Protein AF-0000000083252511 (afdb_homodimer)

Radius of gyration: 18.97 Å; Cα contacts (8 Å, |Δi|>4): 417; chains: 2; bounding box: 49×46×48 Å

InterPro domains:
  IPR007837 DNA damage-inducible protein DinB [PF05163] (7-151)
  IPR007837 DNA damage-inducible protein DinB [PTHR37302] (2-150)
  IPR034660 DinB/YfiT-like putative metalloenzymes [G3DSA:1.20.120.450] (1-149)
  IPR034660 DinB/YfiT-like putative metalloenzymes [SSF109854] (7-149)

Sequence (312 aa):
MHTIRTMFAHLDWANRQLLESLRSARLDEAGKAAPLFLHVLQAERIWLTRLNGEDSRHLPLWGDDVDLDACASLIDANGDGFRALLDSLPEEALDEQVSYRSQAGDPFETTARDILTHVALHGQYHRGQINAALRAGGFRPAAVDYILFARLGDKAMHTIRTMFAHLDWANRQLLESLRSARLDEAGKAAPLFLHVLQAERIWLTRLNGEDSRHLPLWGDDVDLDACASLIDANGDGFRALLDSLPEEALDEQVSYRSQAGDPFETTARDILTHVALHGQYHRGQINAALRAGGFRPAAVDYILFARLGDKA

Solvent-accessible surface area (backbone atoms only — not comparable to full-atom values): 16823 Å² total; per-residue (Å²): 101,66,70,60,52,51,45,50,54,47,48,49,53,35,50,54,43,41,51,52,35,45,60,73,50,30,70,94,56,27,59,72,19,50,34,50,50,50,25,46,54,31,46,49,45,39,53,52,33,31,75,71,70,42,89,37,52,85,58,64,57,72,56,81,84,76,47,70,67,59,48,53,51,47,49,52,51,44,46,53,49,52,50,54,49,59,74,66,50,56,70,77,53,31,74,36,76,39,68,43,52,43,77,88,61,52,78,48,74,44,28,44,47,57,51,55,52,25,51,50,42,50,41,32,17,49,48,25,36,28,33,49,40,25,43,75,64,73,34,70,52,52,89,57,54,52,61,61,56,62,56,66,58,72,68,111,102,65,68,60,53,51,46,51,53,46,48,50,53,35,50,53,42,42,50,52,34,44,60,72,50,30,70,92,54,27,60,71,20,49,33,51,50,51,25,46,55,32,45,48,43,36,54,52,34,32,74,72,70,42,89,37,53,86,57,66,58,73,55,81,85,76,49,71,67,59,49,51,52,47,50,51,50,44,46,53,48,51,51,54,49,57,74,69,50,55,68,76,53,32,74,37,75,39,68,42,53,43,76,88,61,51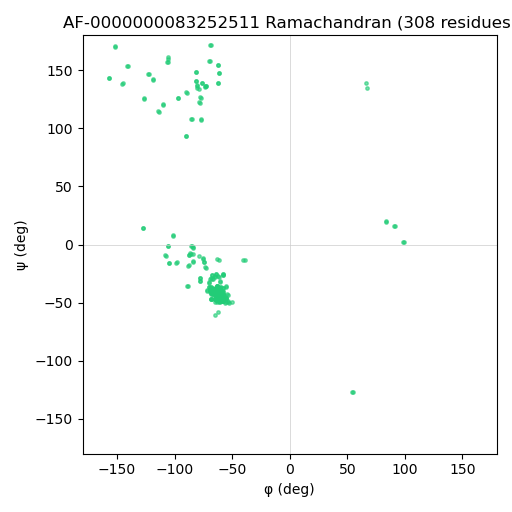,79,48,74,44,29,45,46,58,50,54,51,23,52,51,43,52,41,32,16,48,49,25,35,29,34,49,40,27,43,73,63,74,35,70,53,55,88,58,56,52,61,62,54,61,57,62,58,73,68,112

Nearest PDB structures (foldseek):
  2qe9-assembly1_B  TM=8.226E-01  e=6.683E-05  Bacillus subtilis
  2qe9-assembly1_A  TM=6.414E-01  e=4.921E-04  Bacillus subtilis
  3gor-assembly2_D  TM=6.690E-01  e=1.043E-02  Geobacillus stearothermophilus
  8jd3-assembly1_2  TM=2.123E-01  e=1.213E+00  Homo sapiens
  2qe9-assembly1_B  TM=8.280E-01  e=6.647E-05  Bacillus subtilis

Structure (mmCIF, N/CA/C/O backbone):
data_AF-0000000083252511-model_v1
#
loop_
_entity.id
_entity.type
_entity.pdbx_description
1 polymer 'Putative damage-inducible protein DinB'
#
loop_
_atom_site.group_PDB
_atom_site.id
_atom_site.type_symbol
_atom_site.label_atom_id
_atom_site.label_alt_id
_atom_site.label_comp_id
_atom_site.label_asym_id
_atom_site.label_entity_id
_atom_site.label_seq_id
_atom_site.pdbx_PDB_ins_code
_atom_site.Cartn_x
_atom_site.Cartn_y
_atom_site.Cartn_z
_atom_site.occupancy
_atom_site.B_iso_or_equiv
_atom_site.auth_seq_id
_atom_site.auth_comp_id
_atom_site.auth_asym_id
_atom_site.auth_atom_id
_atom_site.pdbx_PDB_model_num
ATOM 1 N N . MET A 1 1 ? 0.728 15.695 9.203 1 92.12 1 MET A N 1
ATOM 2 C CA . MET A 1 1 ? 1.898 14.883 9.516 1 92.12 1 MET A CA 1
ATOM 3 C C . MET A 1 1 ? 1.49 13.586 10.203 1 92.12 1 MET A C 1
ATOM 5 O O . MET A 1 1 ? 2.182 12.57 10.094 1 92.12 1 MET A O 1
ATOM 9 N N . HIS A 1 2 ? 0.327 13.539 10.75 1 94.12 2 HIS A N 1
ATOM 10 C CA . HIS A 1 2 ? -0.062 12.391 11.555 1 94.12 2 HIS A CA 1
ATOM 11 C C . HIS A 1 2 ? -0.217 11.141 10.695 1 94.12 2 HIS A C 1
ATOM 13 O O . HIS A 1 2 ? 0.335 10.086 11.023 1 94.12 2 HIS A O 1
ATOM 19 N N . THR A 1 3 ? -0.89 11.219 9.586 1 97.19 3 THR A N 1
ATOM 20 C CA . THR A 1 3 ? -1.097 10.086 8.688 1 97.19 3 THR A CA 1
ATOM 21 C C . THR A 1 3 ? 0.238 9.539 8.188 1 97.19 3 THR A C 1
ATOM 23 O O . THR A 1 3 ? 0.479 8.336 8.234 1 97.19 3 THR A O 1
ATOM 26 N N . ILE A 1 4 ? 1.123 10.406 7.773 1 98.19 4 ILE A N 1
ATOM 27 C CA . ILE A 1 4 ? 2.416 10.016 7.227 1 98.19 4 ILE A CA 1
ATOM 28 C C . ILE A 1 4 ? 3.258 9.352 8.32 1 98.19 4 ILE A C 1
ATOM 30 O O . ILE A 1 4 ? 3.861 8.305 8.094 1 98.19 4 ILE A O 1
ATOM 34 N N . ARG A 1 5 ? 3.254 9.922 9.516 1 97.62 5 ARG A N 1
ATOM 35 C CA . ARG A 1 5 ? 4.027 9.359 10.617 1 97.62 5 ARG A CA 1
ATOM 36 C C . ARG A 1 5 ? 3.559 7.945 10.953 1 97.62 5 ARG A C 1
ATOM 38 O O . ARG A 1 5 ? 4.375 7.051 11.172 1 97.62 5 ARG A O 1
ATOM 45 N N . THR A 1 6 ? 2.27 7.766 10.977 1 97 6 THR A N 1
ATOM 46 C CA . THR A 1 6 ? 1.745 6.449 11.312 1 97 6 THR A CA 1
ATOM 47 C C . THR A 1 6 ? 2.025 5.453 10.188 1 97 6 THR A C 1
ATOM 49 O O . THR A 1 6 ? 2.275 4.273 10.453 1 97 6 THR A O 1
ATOM 52 N N . MET A 1 7 ? 1.968 5.875 8.945 1 98.62 7 MET A N 1
ATOM 53 C CA . MET A 1 7 ? 2.314 5 7.828 1 98.62 7 MET A CA 1
ATOM 54 C C . MET A 1 7 ? 3.758 4.52 7.941 1 98.62 7 MET A C 1
ATOM 56 O O . MET A 1 7 ? 4.055 3.357 7.656 1 98.62 7 MET A O 1
ATOM 60 N N . PHE A 1 8 ? 4.648 5.379 8.352 1 98.75 8 PHE A N 1
ATOM 61 C CA . PHE A 1 8 ? 6.055 5 8.414 1 98.75 8 PHE A CA 1
ATOM 62 C C . PHE A 1 8 ? 6.328 4.141 9.641 1 98.75 8 PHE A C 1
ATOM 64 O O . PHE A 1 8 ? 7.195 3.268 9.617 1 98.75 8 PHE A O 1
ATOM 71 N N . ALA A 1 9 ? 5.559 4.406 10.727 1 98.19 9 ALA A N 1
ATOM 72 C CA . ALA A 1 9 ? 5.629 3.469 11.844 1 98.19 9 ALA A CA 1
ATOM 73 C C . ALA A 1 9 ? 5.168 2.078 11.422 1 98.19 9 ALA A C 1
ATOM 75 O O . ALA A 1 9 ? 5.793 1.075 11.773 1 98.19 9 ALA A O 1
ATOM 76 N N . HIS A 1 10 ? 4.113 2.004 10.695 1 98.62 10 HIS A N 1
ATOM 77 C CA . HIS A 1 10 ? 3.623 0.737 10.164 1 98.62 10 HIS A CA 1
ATOM 78 C C . HIS A 1 10 ? 4.652 0.095 9.234 1 98.62 10 HIS A C 1
ATOM 80 O O 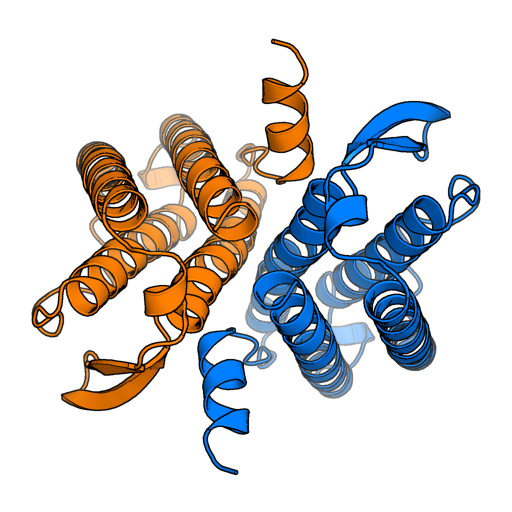. HIS A 1 10 ? 4.871 -1.116 9.297 1 98.62 10 HIS A O 1
ATOM 86 N N . LEU A 1 11 ? 5.191 0.913 8.336 1 98.56 11 LEU A N 1
ATOM 87 C CA . LEU A 1 11 ? 6.18 0.423 7.379 1 98.56 11 LEU A CA 1
ATOM 88 C C . LEU A 1 11 ? 7.355 -0.23 8.102 1 98.56 11 LEU A C 1
ATOM 90 O O . LEU A 1 11 ? 7.816 -1.301 7.699 1 98.56 11 LEU A O 1
ATOM 94 N N . ASP A 1 12 ? 7.844 0.398 9.102 1 98.62 12 ASP A N 1
ATOM 95 C CA . ASP A 1 12 ? 8.945 -0.157 9.875 1 98.62 12 ASP A CA 1
ATOM 96 C C . ASP A 1 12 ? 8.547 -1.475 10.539 1 98.62 12 ASP A C 1
ATOM 98 O O . ASP A 1 12 ? 9.281 -2.463 10.461 1 98.62 12 ASP A O 1
ATOM 102 N N . TRP A 1 13 ? 7.383 -1.501 11.148 1 98.56 13 TRP A N 1
ATOM 103 C CA . TRP A 1 13 ? 6.828 -2.695 11.773 1 98.56 13 TRP A CA 1
ATOM 104 C C . TRP A 1 13 ? 6.68 -3.824 10.758 1 98.56 13 TRP A C 1
ATOM 106 O O . TRP A 1 13 ? 7.094 -4.957 11.016 1 98.56 13 TRP A O 1
ATOM 116 N N . ALA A 1 14 ? 6.141 -3.551 9.625 1 98.81 14 ALA A N 1
ATOM 117 C CA . ALA A 1 14 ? 5.895 -4.539 8.578 1 98.81 14 ALA A CA 1
ATOM 118 C C . ALA A 1 14 ? 7.207 -5.117 8.047 1 98.81 14 ALA A C 1
ATOM 120 O O . ALA A 1 14 ? 7.297 -6.316 7.77 1 98.81 14 ALA A O 1
ATOM 121 N N . ASN A 1 15 ? 8.219 -4.242 7.883 1 98.81 15 ASN A N 1
ATOM 122 C CA . ASN A 1 15 ? 9.531 -4.723 7.465 1 98.81 15 ASN A CA 1
ATOM 123 C C . ASN A 1 15 ? 10.078 -5.758 8.438 1 98.81 15 ASN A C 1
ATOM 125 O O . ASN A 1 15 ? 10.633 -6.777 8.016 1 98.81 15 ASN A O 1
ATOM 129 N N . ARG A 1 16 ? 9.938 -5.516 9.656 1 98.62 16 ARG A N 1
ATOM 130 C CA . ARG A 1 16 ? 10.469 -6.418 10.672 1 98.62 16 ARG A CA 1
ATOM 131 C C . ARG A 1 16 ? 9.695 -7.73 10.695 1 98.62 16 ARG A C 1
ATOM 133 O O . ARG A 1 16 ? 10.281 -8.797 10.891 1 98.62 16 ARG A O 1
ATOM 140 N N . GLN A 1 17 ? 8.352 -7.652 10.516 1 98.44 17 GLN A N 1
ATOM 141 C CA . GLN A 1 17 ? 7.562 -8.875 10.398 1 98.44 17 GLN A CA 1
ATOM 142 C C . GLN A 1 17 ? 8.031 -9.719 9.211 1 98.44 17 GLN A C 1
ATOM 144 O O . GLN A 1 17 ? 8.148 -10.945 9.328 1 98.44 17 GLN A O 1
ATOM 149 N N . LEU A 1 18 ? 8.281 -9.086 8.109 1 98.06 18 LEU A N 1
ATOM 150 C CA . LEU A 1 18 ? 8.695 -9.797 6.91 1 98.06 18 LEU A CA 1
ATOM 151 C C . LEU A 1 18 ? 10.078 -10.406 7.094 1 98.06 18 LEU A C 1
ATOM 153 O O . LEU A 1 18 ? 10.336 -11.523 6.629 1 98.06 18 LEU A O 1
ATOM 157 N N . LEU A 1 19 ? 10.977 -9.648 7.699 1 97.94 19 LEU A N 1
ATOM 158 C CA . LEU A 1 19 ? 12.312 -10.164 7.98 1 97.94 19 LEU A CA 1
ATOM 159 C C . LEU A 1 19 ? 12.234 -11.477 8.758 1 97.94 19 LEU A C 1
ATOM 161 O O . LEU A 1 19 ? 12.938 -12.438 8.438 1 97.94 19 LEU A O 1
ATOM 165 N N . GLU A 1 20 ? 11.367 -11.531 9.742 1 97.44 20 GLU A N 1
ATOM 166 C CA . GLU A 1 20 ? 11.211 -12.742 10.547 1 97.44 20 GLU A CA 1
ATOM 167 C C . GLU A 1 20 ? 10.695 -13.898 9.695 1 97.44 20 GLU A C 1
ATOM 169 O O . GLU A 1 20 ? 11.156 -15.031 9.844 1 97.44 20 GLU A O 1
ATOM 174 N N . SER A 1 21 ? 9.734 -13.633 8.867 1 96.81 21 SER A N 1
ATOM 175 C CA . SER A 1 21 ? 9.211 -14.672 7.984 1 96.81 21 SER A CA 1
ATOM 176 C C . SER A 1 21 ? 10.281 -15.195 7.043 1 96.81 21 SER A C 1
ATOM 178 O O . SER A 1 21 ? 10.367 -16.406 6.805 1 96.81 21 SER A O 1
ATOM 180 N N . LEU A 1 22 ? 11.109 -14.344 6.535 1 96.75 22 LEU A N 1
ATOM 181 C CA . LEU A 1 22 ? 12.172 -14.734 5.613 1 96.75 22 LEU A CA 1
ATOM 182 C C . LEU A 1 22 ? 13.242 -15.547 6.332 1 96.75 22 LEU A C 1
ATOM 184 O O . LEU A 1 22 ? 13.781 -16.5 5.77 1 96.75 22 LEU A O 1
ATOM 188 N N . ARG A 1 23 ? 13.531 -15.156 7.547 1 96.44 23 ARG A N 1
ATOM 189 C CA . ARG A 1 23 ? 14.469 -15.93 8.352 1 96.44 23 ARG A CA 1
ATOM 190 C C . ARG A 1 23 ? 13.953 -17.344 8.594 1 96.44 23 ARG A C 1
ATOM 192 O O . ARG A 1 23 ? 14.711 -18.312 8.5 1 96.44 23 ARG A O 1
ATOM 199 N N . SER A 1 24 ? 12.703 -17.406 8.859 1 95.38 24 SER A N 1
ATOM 200 C CA . SER A 1 24 ? 12.086 -18.703 9.125 1 95.38 24 SER A CA 1
ATOM 201 C C . SER A 1 24 ? 12.086 -19.578 7.883 1 95.38 24 SER A C 1
ATOM 203 O O . SER A 1 24 ? 12.234 -20.812 7.98 1 95.38 24 SER A O 1
ATOM 205 N N . ALA A 1 25 ? 11.875 -19.141 6.684 1 93.19 25 ALA A N 1
ATOM 206 C CA . ALA A 1 25 ? 11.891 -19.859 5.414 1 93.19 25 ALA A CA 1
ATOM 207 C C . ALA A 1 25 ? 13.32 -20.219 5.008 1 93.19 25 ALA A C 1
ATOM 209 O O . ALA A 1 25 ? 13.531 -21.141 4.207 1 93.19 25 ALA A O 1
ATOM 210 N N . ARG A 1 26 ? 14.188 -19.578 5.52 1 84.62 26 ARG A N 1
ATOM 211 C CA . ARG A 1 26 ? 15.586 -19.656 5.098 1 84.62 26 ARG A CA 1
ATOM 212 C C . ARG A 1 26 ? 15.758 -19.094 3.688 1 84.62 26 ARG A C 1
ATOM 214 O O . ARG A 1 26 ? 14.938 -19.359 2.805 1 84.62 26 ARG A O 1
ATOM 221 N N . LEU A 1 27 ? 16.797 -18.281 3.561 1 70.25 27 LEU A N 1
ATOM 222 C CA . LEU A 1 27 ? 17.078 -17.5 2.365 1 70.25 27 LEU A CA 1
ATOM 223 C C . LEU A 1 27 ? 17.047 -18.375 1.116 1 70.25 27 LEU A C 1
ATOM 225 O O . LEU A 1 27 ? 16.406 -18.016 0.118 1 70.25 27 LEU A O 1
ATOM 229 N N . ASP A 1 28 ? 17.719 -19.484 1.13 1 80.5 28 ASP A N 1
ATOM 230 C CA . ASP A 1 28 ? 17.828 -20.359 -0.036 1 80.5 28 ASP A CA 1
ATOM 231 C C . ASP A 1 28 ? 16.453 -20.906 -0.433 1 80.5 28 ASP A C 1
ATOM 233 O O . ASP A 1 28 ? 16.234 -21.266 -1.591 1 80.5 28 ASP A O 1
ATOM 237 N N . GLU A 1 29 ? 15.539 -20.703 0.465 1 83.81 29 GLU A N 1
ATOM 238 C CA . GLU A 1 29 ? 14.211 -21.266 0.242 1 83.81 29 GLU A CA 1
ATOM 239 C C . GLU A 1 29 ? 13.195 -20.172 -0.085 1 83.81 29 GLU A C 1
ATOM 241 O O . GLU A 1 29 ? 12.102 -20.453 -0.572 1 83.81 29 GLU A O 1
ATOM 246 N N . ALA A 1 30 ? 13.656 -18.969 0.073 1 81.81 30 ALA A N 1
ATOM 247 C CA . ALA A 1 30 ? 12.703 -17.875 -0.031 1 81.81 30 ALA A CA 1
ATOM 248 C C . ALA A 1 30 ? 12.547 -17.422 -1.478 1 81.81 30 ALA A C 1
ATOM 250 O O . ALA A 1 30 ? 11.695 -16.578 -1.783 1 81.81 30 ALA A O 1
ATOM 251 N N . GLY A 1 31 ? 13.414 -17.953 -2.33 1 87.06 31 GLY A N 1
ATOM 252 C CA . GLY A 1 31 ? 13.273 -17.672 -3.752 1 87.06 31 GLY A CA 1
ATOM 253 C C . GLY A 1 31 ? 13.234 -16.203 -4.078 1 87.06 31 GLY A C 1
ATOM 254 O O . GLY A 1 31 ? 14.102 -15.438 -3.646 1 87.06 31 GLY A O 1
ATOM 255 N N . LYS A 1 32 ? 12.195 -15.805 -4.801 1 92.06 32 LYS A N 1
ATOM 256 C CA . LYS A 1 32 ? 12.062 -14.43 -5.281 1 92.06 32 LYS A CA 1
ATOM 257 C C . LYS A 1 32 ? 11.672 -13.484 -4.148 1 92.06 32 LYS A C 1
ATOM 259 O O . LYS A 1 32 ? 11.781 -12.266 -4.285 1 92.06 32 LYS A O 1
ATOM 264 N N . ALA A 1 33 ? 11.25 -14.031 -3.086 1 96.06 33 ALA A N 1
ATOM 265 C CA . ALA A 1 33 ? 10.812 -13.211 -1.964 1 96.06 33 ALA A CA 1
ATOM 266 C C . ALA A 1 33 ? 11.969 -12.383 -1.401 1 96.06 33 ALA A C 1
ATOM 268 O O . ALA A 1 33 ? 11.805 -11.195 -1.116 1 96.06 33 ALA A O 1
ATOM 269 N N . ALA A 1 34 ? 13.109 -13.008 -1.277 1 95.69 34 ALA A N 1
ATOM 270 C CA . ALA A 1 34 ? 14.242 -12.367 -0.613 1 95.69 34 ALA A CA 1
ATOM 271 C C . ALA A 1 34 ? 14.766 -11.195 -1.437 1 95.69 34 ALA A C 1
ATOM 273 O O . ALA A 1 34 ? 14.93 -10.086 -0.919 1 95.69 34 ALA A O 1
ATOM 274 N N . PRO A 1 35 ? 14.969 -11.344 -2.748 1 96.12 35 PRO A N 1
ATOM 275 C CA . PRO A 1 35 ? 15.406 -10.188 -3.537 1 96.12 35 PRO A CA 1
ATOM 276 C C . PRO A 1 35 ? 14.375 -9.062 -3.559 1 96.12 35 PRO A C 1
ATOM 278 O O . PRO A 1 35 ? 14.742 -7.887 -3.596 1 96.12 35 PRO A O 1
ATOM 281 N N . LEU A 1 36 ? 13.141 -9.359 -3.578 1 97.38 36 LEU A N 1
ATOM 282 C CA . LEU A 1 36 ? 12.102 -8.336 -3.539 1 97.38 36 LEU A CA 1
ATOM 283 C C . LEU A 1 36 ? 12.141 -7.57 -2.223 1 97.38 36 LEU A C 1
ATOM 285 O O . LEU A 1 36 ? 11.914 -6.359 -2.197 1 97.38 36 LEU A O 1
ATOM 289 N N . PHE A 1 37 ? 12.375 -8.32 -1.174 1 97.75 37 PHE A N 1
ATOM 290 C CA . PHE A 1 37 ? 12.5 -7.684 0.131 1 97.75 37 PHE A CA 1
ATOM 291 C C . PHE A 1 37 ? 13.656 -6.695 0.145 1 97.75 37 PHE A C 1
ATOM 293 O O . PHE A 1 37 ? 13.508 -5.559 0.597 1 97.75 37 PHE A O 1
ATOM 300 N N . LEU A 1 38 ? 14.766 -7.125 -0.336 1 97.75 38 LEU A N 1
ATOM 301 C CA . LEU A 1 38 ? 15.914 -6.23 -0.429 1 97.75 38 LEU A CA 1
ATOM 302 C C . LEU A 1 38 ? 15.578 -5.008 -1.279 1 97.75 38 LEU A C 1
ATOM 304 O O . LEU A 1 38 ? 15.969 -3.885 -0.937 1 97.75 38 LEU A O 1
ATOM 308 N N . HIS A 1 39 ? 14.867 -5.207 -2.348 1 98.38 39 HIS A N 1
ATOM 309 C CA . HIS A 1 39 ? 14.438 -4.098 -3.195 1 98.38 39 HIS A CA 1
ATOM 310 C C . HIS A 1 39 ? 13.625 -3.078 -2.404 1 98.38 39 HIS A C 1
ATOM 312 O O . HIS A 1 39 ? 13.82 -1.871 -2.562 1 98.38 39 HIS A O 1
ATOM 318 N N . VAL A 1 40 ? 12.727 -3.531 -1.58 1 98.69 40 VAL A N 1
ATOM 319 C CA . VAL A 1 40 ? 11.891 -2.637 -0.783 1 98.69 40 VAL A CA 1
ATOM 320 C C . VAL A 1 40 ? 12.773 -1.759 0.101 1 98.69 40 VAL A C 1
ATOM 322 O O . VAL A 1 40 ? 12.609 -0.537 0.135 1 98.69 40 VAL A O 1
ATOM 325 N N . LEU A 1 41 ? 13.703 -2.357 0.753 1 98.69 41 LEU A N 1
ATOM 326 C CA . LEU A 1 41 ? 14.555 -1.642 1.69 1 98.69 41 LEU A CA 1
ATOM 327 C C . LEU A 1 41 ? 15.484 -0.683 0.954 1 98.69 41 LEU A C 1
ATOM 329 O O . LEU A 1 41 ? 15.719 0.438 1.413 1 98.69 41 LEU A O 1
ATOM 333 N N . GLN A 1 42 ? 16.016 -1.123 -0.163 1 98.5 42 GLN A N 1
ATOM 334 C CA . GLN A 1 42 ? 16.875 -0.258 -0.959 1 98.5 42 GLN A CA 1
ATOM 335 C C . GLN A 1 42 ? 16.109 0.941 -1.501 1 98.5 42 GLN A C 1
ATOM 337 O O . GLN A 1 42 ? 16.625 2.061 -1.527 1 98.5 42 GLN A O 1
ATOM 342 N N . ALA A 1 43 ? 14.93 0.693 -1.945 1 98.75 43 ALA A N 1
ATOM 343 C CA . ALA A 1 43 ? 14.094 1.792 -2.416 1 98.75 43 ALA A CA 1
ATOM 344 C C . ALA A 1 43 ? 13.844 2.805 -1.303 1 98.75 43 ALA A C 1
ATOM 346 O O . ALA A 1 43 ? 13.883 4.016 -1.535 1 98.75 43 ALA A O 1
ATOM 347 N N . GLU A 1 44 ? 13.539 2.328 -0.094 1 98.88 44 GLU A N 1
ATOM 348 C CA . GLU A 1 44 ? 13.383 3.213 1.056 1 98.88 44 GLU A CA 1
ATOM 349 C C . GLU A 1 44 ? 14.625 4.066 1.274 1 98.88 44 GLU A C 1
ATOM 351 O O . GLU A 1 44 ? 14.523 5.281 1.473 1 98.88 44 GLU A O 1
ATOM 356 N N . ARG A 1 45 ? 15.758 3.463 1.221 1 98.81 45 ARG A N 1
ATOM 357 C CA . ARG A 1 45 ? 17.016 4.172 1.391 1 98.81 45 ARG A CA 1
ATOM 358 C C . ARG A 1 45 ? 17.203 5.242 0.316 1 98.81 45 ARG A C 1
ATOM 360 O O . ARG A 1 45 ? 17.609 6.367 0.613 1 98.81 45 ARG A O 1
ATOM 367 N N . ILE A 1 46 ? 16.922 4.898 -0.846 1 98.81 46 ILE A N 1
ATOM 368 C CA . ILE A 1 46 ? 17.078 5.801 -1.982 1 98.81 46 ILE A CA 1
ATOM 369 C C . ILE A 1 46 ? 16.188 7.023 -1.802 1 98.81 46 ILE A C 1
ATOM 371 O O . ILE A 1 46 ? 16.656 8.164 -1.919 1 98.81 46 ILE A O 1
ATOM 375 N N . TRP A 1 47 ? 14.953 6.836 -1.494 1 98.88 47 TRP A N 1
ATOM 376 C CA . TRP A 1 47 ? 14.023 7.957 -1.356 1 98.88 47 TRP A CA 1
ATOM 377 C C . TRP A 1 47 ? 14.367 8.797 -0.133 1 98.88 47 TRP A C 1
ATOM 379 O O . TRP A 1 47 ? 14.211 10.023 -0.147 1 98.88 47 TRP A O 1
ATOM 389 N N . LEU A 1 48 ? 14.812 8.133 0.971 1 98.81 48 LEU A N 1
ATOM 390 C CA . LEU A 1 48 ? 15.289 8.875 2.131 1 98.81 48 LEU A CA 1
ATOM 391 C C . LEU A 1 48 ? 16.469 9.781 1.753 1 98.81 48 LEU A C 1
ATOM 393 O O . LEU A 1 48 ? 16.5 10.945 2.148 1 98.81 48 LEU A O 1
ATOM 397 N N . THR A 1 49 ? 17.375 9.227 0.979 1 98.69 49 THR A N 1
ATOM 398 C CA . THR A 1 49 ? 18.531 9.969 0.488 1 98.69 49 THR A CA 1
ATOM 399 C C . THR A 1 49 ? 18.094 11.18 -0.322 1 98.69 49 THR A C 1
ATOM 401 O O . THR A 1 49 ? 18.594 12.289 -0.116 1 98.69 49 THR A O 1
ATOM 404 N N . ARG A 1 50 ? 17.141 11.055 -1.172 1 98.62 50 ARG A N 1
ATOM 405 C CA . ARG A 1 50 ? 16.609 12.125 -2.004 1 98.62 50 ARG A CA 1
ATOM 406 C C . ARG A 1 50 ? 15.922 13.195 -1.153 1 98.62 50 ARG A C 1
ATOM 408 O O . ARG A 1 50 ? 16.094 14.391 -1.394 1 98.62 50 ARG A O 1
ATOM 415 N N . LEU A 1 51 ? 15.172 12.766 -0.161 1 98.5 51 LEU A N 1
ATOM 416 C CA . LEU A 1 51 ? 14.469 13.695 0.718 1 98.5 51 LEU A CA 1
ATOM 417 C C . LEU A 1 51 ? 15.461 14.531 1.521 1 98.5 51 LEU A C 1
ATOM 419 O O . LEU A 1 51 ? 15.156 15.664 1.897 1 98.5 51 LEU A O 1
ATOM 423 N N . ASN A 1 52 ? 16.625 13.977 1.749 1 97.81 52 ASN A N 1
ATOM 424 C CA . ASN A 1 52 ? 17.672 14.688 2.473 1 97.81 52 ASN A CA 1
ATOM 425 C C . ASN A 1 52 ? 18.5 15.578 1.542 1 97.81 52 ASN A C 1
ATOM 427 O O . ASN A 1 52 ? 19.469 16.188 1.966 1 97.81 52 ASN A O 1
ATOM 431 N N . GLY A 1 53 ? 18.172 15.562 0.245 1 96.62 53 GLY A N 1
ATOM 432 C CA . GLY A 1 53 ? 18.859 16.422 -0.713 1 96.62 53 GLY A CA 1
ATOM 433 C C . GLY A 1 53 ? 20.156 15.844 -1.218 1 96.62 53 GLY A C 1
ATOM 434 O O . GLY A 1 53 ? 21.016 16.578 -1.714 1 96.62 53 GLY A O 1
ATOM 435 N N . GLU A 1 54 ? 20.297 14.531 -1.07 1 97.31 54 GLU A N 1
ATOM 436 C CA . GLU A 1 54 ? 21.547 13.883 -1.463 1 97.31 54 GLU A CA 1
ATOM 437 C C . GLU A 1 54 ? 21.375 13.109 -2.768 1 97.31 54 GLU A C 1
ATOM 439 O O . GLU A 1 54 ? 20.25 12.766 -3.15 1 97.31 54 GLU A O 1
ATOM 444 N N . ASP A 1 55 ? 22.453 12.82 -3.4 1 97.06 55 ASP A N 1
ATOM 445 C CA . ASP A 1 55 ? 22.453 12.039 -4.637 1 97.06 55 ASP A CA 1
ATOM 446 C C . ASP A 1 55 ? 22.281 10.555 -4.352 1 97.06 55 ASP A C 1
ATOM 448 O O . ASP A 1 55 ? 23.016 9.977 -3.549 1 97.06 55 ASP A O 1
ATOM 452 N N . SER A 1 56 ? 21.297 9.977 -5.008 1 96.69 56 SER A N 1
ATOM 453 C CA . SER A 1 56 ? 21 8.57 -4.754 1 96.69 56 SER A CA 1
ATOM 454 C C . SER A 1 56 ? 21.469 7.691 -5.914 1 96.69 56 SER A C 1
ATOM 456 O O . SER A 1 56 ? 21.344 6.465 -5.859 1 96.69 56 SER A O 1
ATOM 458 N N . ARG A 1 57 ? 22.031 8.141 -6.988 1 96.12 57 ARG A N 1
ATOM 459 C CA . ARG A 1 57 ? 22.297 7.426 -8.234 1 96.12 57 ARG A CA 1
ATOM 460 C C . ARG A 1 57 ? 23.281 6.289 -8.023 1 96.12 57 ARG A C 1
ATOM 462 O O . ARG A 1 57 ? 23.266 5.297 -8.758 1 96.12 57 ARG A O 1
ATOM 469 N N . HIS A 1 58 ? 24.109 6.359 -7.043 1 95.44 58 HIS A N 1
ATOM 470 C CA . HIS A 1 58 ? 25.141 5.355 -6.812 1 95.44 58 HIS A CA 1
ATOM 471 C C . HIS A 1 58 ? 24.594 4.168 -6.031 1 95.44 58 HIS A C 1
ATOM 473 O O . HIS A 1 58 ? 25.234 3.119 -5.945 1 95.44 58 HIS A O 1
ATOM 479 N N . LEU A 1 59 ? 23.438 4.34 -5.434 1 96.06 59 LEU A N 1
ATOM 480 C CA . LEU A 1 59 ? 22.828 3.281 -4.629 1 96.06 59 LEU A CA 1
ATOM 481 C C . LEU A 1 59 ? 22.156 2.244 -5.516 1 96.06 59 LEU A C 1
ATOM 483 O O . LEU A 1 59 ? 21.391 2.596 -6.426 1 96.06 59 LEU A O 1
ATOM 487 N N . PRO A 1 60 ? 22.391 1.021 -5.234 1 94.19 60 PRO A N 1
ATOM 488 C CA . PRO A 1 60 ? 21.719 -0.019 -6.023 1 94.19 60 PRO A CA 1
ATOM 489 C C . PRO A 1 60 ? 20.234 -0.167 -5.68 1 94.19 60 PRO A C 1
ATOM 491 O O . PRO A 1 60 ? 19.875 -0.129 -4.504 1 94.19 60 PRO A O 1
ATOM 494 N N . LEU A 1 61 ? 19.406 -0.29 -6.699 1 93.75 61 LEU A N 1
ATOM 495 C CA . LEU A 1 61 ? 17.984 -0.476 -6.5 1 93.75 61 LEU A CA 1
ATOM 496 C C . LEU A 1 61 ? 17.641 -1.956 -6.371 1 93.75 61 LEU A C 1
ATOM 498 O O . LEU A 1 61 ? 16.766 -2.33 -5.574 1 93.75 61 LEU A O 1
ATOM 502 N N . TRP A 1 62 ? 18.391 -2.76 -7.145 1 92.62 62 TRP A N 1
ATOM 503 C CA . TRP A 1 62 ? 18.156 -4.199 -7.156 1 92.62 62 TRP A CA 1
ATOM 504 C C . TRP A 1 62 ? 19.422 -4.961 -6.781 1 92.62 62 TRP A C 1
ATOM 506 O O . TRP A 1 62 ? 20.531 -4.465 -6.98 1 92.62 62 TRP A O 1
ATOM 516 N N . GLY A 1 63 ? 19.203 -6.082 -6.121 1 88.06 63 GLY A N 1
ATOM 517 C CA . GLY A 1 63 ? 20.297 -6.977 -5.785 1 88.06 63 GLY A CA 1
ATOM 518 C C . GLY A 1 63 ? 19.859 -8.406 -5.539 1 88.06 63 GLY A C 1
ATOM 519 O O . GLY A 1 63 ? 18.781 -8.633 -4.965 1 88.06 63 GLY A O 1
ATOM 520 N N . ASP A 1 64 ? 20.719 -9.359 -5.977 1 84.56 64 ASP A N 1
ATOM 521 C CA . ASP A 1 64 ? 20.344 -10.766 -5.844 1 84.56 64 ASP A CA 1
ATOM 522 C C . ASP A 1 64 ? 21.109 -11.43 -4.695 1 84.56 64 ASP A C 1
ATOM 524 O O . ASP A 1 64 ? 20.75 -12.523 -4.258 1 84.56 64 ASP A O 1
ATOM 528 N N . ASP A 1 65 ? 22.109 -10.828 -4.273 1 88.69 65 ASP A N 1
ATOM 529 C CA . ASP A 1 65 ? 22.844 -11.359 -3.129 1 88.69 65 ASP A CA 1
ATOM 530 C C . ASP A 1 65 ? 22.297 -10.812 -1.818 1 88.69 65 ASP A C 1
ATOM 532 O O . ASP A 1 65 ? 22.812 -9.828 -1.282 1 88.69 65 ASP A O 1
ATOM 536 N N . VAL A 1 66 ? 21.359 -11.602 -1.255 1 94.62 66 VAL A N 1
ATOM 537 C CA . VAL A 1 66 ? 20.641 -11.102 -0.09 1 94.62 66 VAL A CA 1
ATOM 538 C C . VAL A 1 66 ? 21.281 -11.641 1.187 1 94.62 66 VAL A C 1
ATOM 540 O O . VAL A 1 66 ? 21.547 -12.836 1.293 1 94.62 66 VAL A O 1
ATOM 543 N N . ASP A 1 67 ? 21.609 -10.758 2.012 1 95.19 67 ASP A N 1
ATOM 544 C CA . ASP A 1 67 ? 22.031 -11.031 3.383 1 95.19 67 ASP A CA 1
ATOM 545 C C . ASP A 1 67 ? 21.016 -10.492 4.383 1 95.19 67 ASP A C 1
ATOM 547 O O . ASP A 1 67 ? 20.875 -9.281 4.551 1 95.19 67 ASP A O 1
ATOM 551 N N . LEU A 1 68 ? 20.375 -11.438 5.105 1 96.12 68 LEU A N 1
ATOM 552 C CA . LEU A 1 68 ? 19.266 -11.031 5.961 1 96.12 68 LEU A CA 1
ATOM 553 C C . LEU A 1 68 ? 19.766 -10.195 7.137 1 96.12 68 LEU A C 1
ATOM 555 O O . LEU A 1 68 ? 19.047 -9.336 7.641 1 96.12 68 LEU A O 1
ATOM 559 N N . ASP A 1 69 ? 20.953 -10.406 7.566 1 97 69 ASP A N 1
ATOM 560 C CA . ASP A 1 69 ? 21.5 -9.547 8.609 1 97 69 ASP A CA 1
ATOM 561 C C . ASP A 1 69 ? 21.734 -8.133 8.086 1 97 69 ASP A C 1
ATOM 563 O O . ASP A 1 69 ? 21.516 -7.156 8.805 1 97 69 ASP A O 1
ATOM 567 N N . ALA A 1 70 ? 22.266 -8.031 6.902 1 97 70 ALA A N 1
ATOM 568 C CA . ALA A 1 70 ? 22.406 -6.723 6.273 1 97 70 ALA A CA 1
ATOM 569 C C . ALA A 1 70 ? 21.062 -6.047 6.086 1 97 70 ALA A C 1
ATOM 571 O O . ALA A 1 70 ? 20.938 -4.828 6.25 1 97 70 ALA A O 1
ATOM 572 N N . CYS A 1 71 ? 20.062 -6.859 5.75 1 97.69 71 CYS A N 1
ATOM 573 C CA . CYS A 1 71 ? 18.703 -6.324 5.637 1 97.69 71 CYS A CA 1
ATOM 574 C C . CYS A 1 71 ? 18.219 -5.785 6.977 1 97.69 71 CYS A C 1
ATOM 576 O O . CYS A 1 71 ? 17.594 -4.723 7.031 1 97.69 71 CYS A O 1
ATOM 578 N N . ALA A 1 72 ? 18.5 -6.52 8.039 1 98.44 72 ALA A N 1
ATOM 579 C CA . ALA A 1 72 ? 18.125 -6.055 9.367 1 98.44 72 ALA A CA 1
ATOM 580 C C . ALA A 1 72 ? 18.766 -4.711 9.688 1 98.44 72 ALA A C 1
ATOM 582 O O . ALA A 1 72 ? 18.109 -3.809 10.219 1 98.44 72 ALA A O 1
ATOM 583 N N . SER A 1 73 ? 20.016 -4.574 9.367 1 98.69 73 SER A N 1
ATOM 584 C CA . SER A 1 73 ? 20.734 -3.324 9.586 1 98.69 73 SER A CA 1
ATOM 585 C C . SER A 1 73 ? 20.141 -2.195 8.742 1 98.69 73 SER A C 1
ATOM 587 O O . SER A 1 73 ? 20.062 -1.051 9.195 1 98.69 73 SER A O 1
ATOM 589 N N . LEU A 1 74 ? 19.781 -2.531 7.535 1 98.44 74 LEU A N 1
ATOM 590 C CA . LEU A 1 74 ? 19.172 -1.545 6.641 1 98.44 74 LEU A CA 1
ATOM 591 C C . LEU A 1 74 ? 17.812 -1.09 7.168 1 98.44 74 LEU A C 1
ATOM 593 O O . LEU A 1 74 ? 17.469 0.089 7.062 1 98.44 74 LEU A O 1
ATOM 597 N N . ILE A 1 75 ? 17.031 -2.023 7.746 1 98.94 75 ILE A N 1
ATOM 598 C CA . ILE A 1 75 ? 15.766 -1.672 8.383 1 98.94 75 ILE A CA 1
ATOM 599 C C . ILE A 1 75 ? 16.016 -0.655 9.492 1 98.94 75 ILE A C 1
ATOM 601 O O . ILE A 1 75 ? 15.32 0.361 9.586 1 98.94 75 ILE A O 1
ATOM 605 N N . ASP A 1 76 ? 17 -0.905 10.312 1 98.88 76 ASP A N 1
ATOM 606 C CA . ASP A 1 76 ? 17.328 -0.001 11.414 1 98.88 76 ASP A CA 1
ATOM 607 C C . ASP A 1 76 ? 17.734 1.371 10.891 1 98.88 76 ASP A C 1
ATOM 609 O O . ASP A 1 76 ? 17.281 2.398 11.391 1 98.88 76 ASP A O 1
ATOM 613 N N . ALA A 1 77 ? 18.594 1.379 9.906 1 98.81 77 ALA A N 1
ATOM 614 C CA . ALA A 1 77 ? 19.094 2.631 9.344 1 98.81 77 ALA A CA 1
ATOM 615 C C . ALA A 1 77 ? 17.969 3.438 8.703 1 98.81 77 ALA A C 1
ATOM 617 O O . ALA A 1 77 ? 17.859 4.645 8.93 1 98.81 77 ALA A O 1
ATOM 618 N N . ASN A 1 78 ? 17.188 2.789 7.863 1 98.88 78 ASN A N 1
ATOM 619 C CA . ASN A 1 78 ? 16.047 3.459 7.242 1 98.88 78 ASN A CA 1
ATOM 620 C C . ASN A 1 78 ? 15.07 3.982 8.289 1 98.88 78 ASN A C 1
ATOM 622 O O . ASN A 1 78 ? 14.633 5.133 8.211 1 98.88 78 ASN A O 1
ATOM 626 N N . GLY A 1 79 ? 14.734 3.061 9.242 1 98.81 79 GLY A N 1
ATOM 627 C CA . GLY A 1 79 ? 13.82 3.455 10.297 1 98.81 79 GLY A CA 1
ATOM 628 C C . GLY A 1 79 ? 14.281 4.684 11.062 1 98.81 79 GLY A C 1
ATOM 629 O O . GLY A 1 79 ? 13.516 5.629 11.25 1 98.81 79 GLY A O 1
ATOM 630 N N . ASP A 1 80 ? 15.5 4.684 11.5 1 98.69 80 ASP A N 1
ATOM 631 C CA . ASP A 1 80 ? 16.078 5.82 12.203 1 98.69 80 ASP A CA 1
ATOM 632 C C . ASP A 1 80 ? 16.109 7.062 11.312 1 98.69 80 ASP A C 1
ATOM 634 O O . ASP A 1 80 ? 15.812 8.172 11.773 1 98.69 80 ASP A O 1
ATOM 638 N N . GLY A 1 81 ? 16.5 6.898 10.086 1 98.81 81 GLY A N 1
ATOM 639 C CA . GLY A 1 81 ? 16.562 8 9.141 1 98.81 81 GLY A CA 1
ATOM 640 C C . GLY A 1 81 ? 15.227 8.672 8.898 1 98.81 81 GLY A C 1
ATOM 641 O O . GLY A 1 81 ? 15.125 9.898 8.938 1 98.81 81 GLY A O 1
ATOM 642 N N . PHE A 1 82 ? 14.211 7.898 8.648 1 98.81 82 PHE A N 1
ATOM 643 C CA . PHE A 1 82 ? 12.883 8.461 8.406 1 98.81 82 PHE A CA 1
ATOM 644 C C . PHE A 1 82 ? 12.336 9.117 9.672 1 98.81 82 PHE A C 1
ATOM 646 O O . PHE A 1 82 ? 11.672 10.156 9.594 1 98.81 82 PHE A O 1
ATOM 653 N N . ARG A 1 83 ? 12.562 8.477 10.812 1 98.25 83 ARG A N 1
ATOM 654 C CA . ARG A 1 83 ? 12.133 9.102 12.062 1 98.25 83 ARG A CA 1
ATOM 655 C C . ARG A 1 83 ? 12.781 10.469 12.234 1 98.25 83 ARG A C 1
ATOM 657 O O . ARG A 1 83 ? 12.094 11.445 12.555 1 98.25 83 ARG A O 1
ATOM 664 N N . ALA A 1 84 ? 14.055 10.555 12.055 1 98.5 84 ALA A N 1
ATOM 665 C CA . ALA A 1 84 ? 14.773 11.82 12.172 1 98.5 84 ALA A CA 1
ATOM 666 C C . ALA A 1 84 ? 14.242 12.852 11.18 1 98.5 84 ALA A C 1
ATOM 668 O O . ALA A 1 84 ? 14.039 14.016 11.531 1 98.5 84 ALA A O 1
ATOM 669 N N . LEU A 1 85 ? 14.055 12.406 9.953 1 98.5 85 LEU A N 1
ATOM 670 C CA . LEU A 1 85 ? 13.531 13.289 8.922 1 98.5 85 LEU A CA 1
ATOM 671 C C . LEU A 1 85 ? 12.164 13.844 9.312 1 98.5 85 LEU A C 1
ATOM 673 O O . LEU A 1 85 ? 11.938 15.047 9.258 1 98.5 85 LEU A O 1
ATOM 677 N N . LEU A 1 86 ? 11.25 12.953 9.758 1 98 86 LEU A N 1
ATOM 678 C CA . LEU A 1 86 ? 9.883 13.344 10.062 1 98 86 LEU A CA 1
ATOM 679 C C . LEU A 1 86 ? 9.828 14.211 11.312 1 98 86 LEU A C 1
ATOM 681 O O . LEU A 1 86 ? 8.984 15.102 11.422 1 98 86 LEU A O 1
ATOM 685 N N . ASP A 1 87 ? 10.703 13.961 12.242 1 97.19 87 ASP A N 1
ATOM 686 C CA . ASP A 1 87 ? 10.781 14.773 13.453 1 97.19 87 ASP A CA 1
ATOM 687 C C . ASP A 1 87 ? 11.242 16.188 13.133 1 97.19 87 ASP A C 1
ATOM 689 O O . ASP A 1 87 ? 10.875 17.141 13.828 1 97.19 87 ASP A O 1
ATOM 693 N N . SER A 1 88 ? 12.008 16.344 12.133 1 96.81 88 SER A N 1
ATOM 694 C CA . SER A 1 88 ? 12.602 17.641 11.828 1 96.81 88 SER A CA 1
ATOM 695 C C . SER A 1 88 ? 11.812 18.359 10.742 1 96.81 88 SER A C 1
ATOM 697 O O . SER A 1 88 ? 11.992 19.562 10.539 1 96.81 88 SER A O 1
ATOM 699 N N . LEU A 1 89 ? 10.984 17.703 10.031 1 96.12 89 LEU A N 1
ATOM 700 C CA . LEU A 1 89 ? 10.258 18.25 8.883 1 96.12 89 LEU A CA 1
ATOM 701 C C . LEU A 1 89 ? 9 18.969 9.328 1 96.12 89 LEU A C 1
ATOM 703 O O . LEU A 1 89 ? 8.055 18.344 9.812 1 96.12 89 LEU A O 1
ATOM 707 N N . PRO A 1 90 ? 9.008 20.328 9.242 1 96.19 90 PRO A N 1
ATOM 708 C CA . PRO A 1 90 ? 7.75 21.016 9.539 1 96.19 90 PRO A CA 1
ATOM 709 C C . PRO A 1 90 ? 6.621 20.625 8.586 1 96.19 90 PRO A C 1
ATOM 711 O O . PRO A 1 90 ? 6.867 20.344 7.41 1 96.19 90 PRO A O 1
ATOM 714 N N . GLU A 1 91 ? 5.398 20.609 9.055 1 93.38 91 GLU A N 1
ATOM 715 C CA . GLU A 1 91 ? 4.25 20.156 8.281 1 93.38 91 GLU A CA 1
ATOM 716 C C . GLU A 1 91 ? 4.133 20.922 6.965 1 93.38 91 GLU A C 1
ATOM 718 O O . GLU A 1 91 ? 3.785 20.344 5.934 1 93.38 91 GLU A O 1
ATOM 723 N N . GLU A 1 92 ? 4.473 22.172 6.992 1 94.62 92 GLU A N 1
ATOM 724 C CA . GLU A 1 92 ? 4.375 23.016 5.797 1 94.62 92 GLU A CA 1
ATOM 725 C C . GLU A 1 92 ? 5.391 22.578 4.738 1 94.62 92 GLU A C 1
ATOM 727 O O . GLU A 1 92 ? 5.176 22.797 3.545 1 94.62 92 GLU A O 1
ATOM 732 N N . ALA A 1 93 ? 6.422 22 5.145 1 96.31 93 ALA A N 1
ATOM 733 C CA . ALA A 1 93 ? 7.48 21.578 4.23 1 96.31 93 ALA A CA 1
ATOM 734 C C . ALA A 1 93 ? 7.078 20.328 3.455 1 96.31 93 ALA A C 1
ATOM 736 O O . ALA A 1 93 ? 7.715 19.969 2.461 1 96.31 93 ALA A O 1
ATOM 737 N N . LEU A 1 94 ? 6.012 19.688 3.861 1 96.88 94 LEU A N 1
ATOM 738 C CA . LEU A 1 94 ? 5.516 18.5 3.17 1 96.88 94 LEU A CA 1
ATOM 739 C C . LEU A 1 94 ? 5.105 18.828 1.74 1 96.88 94 LEU A C 1
ATOM 741 O O . LEU A 1 94 ? 5.203 17.984 0.847 1 96.88 94 LEU A O 1
ATOM 745 N N . ASP A 1 95 ? 4.723 20.062 1.525 1 96.69 95 ASP A N 1
ATOM 746 C CA . ASP A 1 95 ? 4.188 20.406 0.21 1 96.69 95 ASP A CA 1
ATOM 747 C C . ASP A 1 95 ? 5.23 21.125 -0.633 1 96.69 95 ASP A C 1
ATOM 749 O O . ASP A 1 95 ? 4.922 21.641 -1.711 1 96.69 95 ASP A O 1
ATOM 753 N N . GLU A 1 96 ? 6.453 21.172 -0.115 1 96.62 96 GLU A N 1
ATOM 754 C CA . GLU A 1 96 ? 7.562 21.719 -0.887 1 96.62 96 GLU A CA 1
ATOM 755 C C . GLU A 1 96 ? 8.125 20.688 -1.856 1 96.62 96 GLU A C 1
ATOM 757 O O . GLU A 1 96 ? 8.156 19.5 -1.549 1 96.62 96 GLU A O 1
ATOM 762 N N . GLN A 1 97 ? 8.602 21.219 -2.961 1 97.19 97 GLN A N 1
ATOM 763 C CA . GLN A 1 97 ? 9.156 20.359 -3.992 1 97.19 97 GLN A CA 1
ATOM 764 C C . GLN A 1 97 ? 10.547 19.859 -3.6 1 97.19 97 GLN A C 1
ATOM 766 O O . GLN A 1 97 ? 11.344 20.625 -3.037 1 97.19 97 GLN A O 1
ATOM 771 N N . VAL A 1 98 ? 10.766 18.609 -3.889 1 97.5 98 VAL A N 1
ATOM 772 C CA . VAL A 1 98 ? 12.078 17.969 -3.791 1 97.5 98 VAL A CA 1
ATOM 773 C C . VAL A 1 98 ? 12.602 17.656 -5.188 1 97.5 98 VAL A C 1
ATOM 775 O O . VAL A 1 98 ? 11.938 16.953 -5.961 1 97.5 98 VAL A O 1
ATOM 778 N N . SER A 1 99 ? 13.727 18.203 -5.512 1 97.94 99 SER A N 1
ATOM 779 C CA . SER A 1 99 ? 14.375 17.891 -6.781 1 97.94 99 SER A CA 1
ATOM 780 C C . SER A 1 99 ? 15.32 16.703 -6.645 1 97.94 99 SER A C 1
ATOM 782 O O . SER A 1 99 ? 16.141 16.656 -5.719 1 97.94 99 SER A O 1
ATOM 784 N N . TYR A 1 100 ? 15.188 15.797 -7.527 1 97.81 100 TYR A N 1
ATOM 785 C CA . TYR A 1 100 ? 16.047 14.617 -7.496 1 97.81 100 TYR A CA 1
ATOM 786 C C . TYR A 1 100 ? 16.234 14.047 -8.898 1 97.81 100 TYR A C 1
ATOM 788 O O . TYR A 1 100 ? 15.602 14.5 -9.852 1 97.81 100 TYR A O 1
ATOM 796 N N . ARG A 1 101 ? 17.156 13.109 -8.992 1 96.75 101 ARG A N 1
ATOM 797 C CA . ARG A 1 101 ? 17.375 12.359 -10.227 1 96.75 101 ARG A CA 1
ATOM 798 C C . ARG A 1 101 ? 17.125 10.875 -10.016 1 96.75 101 ARG A C 1
ATOM 800 O O . ARG A 1 101 ? 17.453 10.328 -8.953 1 96.75 101 ARG A O 1
ATOM 807 N N . SER A 1 102 ? 16.516 10.289 -11.062 1 95.38 102 SER A N 1
ATOM 808 C CA . SER A 1 102 ? 16.344 8.844 -11.023 1 95.38 102 SER A CA 1
ATOM 809 C C . SER A 1 102 ? 17.688 8.125 -11.133 1 95.38 102 SER A C 1
ATOM 811 O O . SER A 1 102 ? 18.734 8.758 -11.312 1 95.38 102 SER A O 1
ATOM 813 N N . GLN A 1 103 ? 17.672 6.805 -10.945 1 94 103 GLN A N 1
ATOM 814 C CA . GLN A 1 103 ? 18.875 6 -11.094 1 94 103 GLN A CA 1
ATOM 815 C C . GLN A 1 103 ? 19.469 6.16 -12.492 1 94 103 GLN A C 1
ATOM 817 O O . GLN A 1 103 ? 20.672 5.996 -12.68 1 94 103 GLN A O 1
ATOM 822 N N . ALA A 1 104 ? 18.656 6.496 -13.477 1 93.06 104 ALA A N 1
ATOM 823 C CA . ALA A 1 104 ? 19.094 6.707 -14.852 1 93.06 104 ALA A CA 1
ATOM 824 C C . ALA A 1 104 ? 19.562 8.141 -15.07 1 93.06 104 ALA A C 1
ATOM 826 O O . ALA A 1 104 ? 20.062 8.484 -16.141 1 93.06 104 ALA A O 1
ATOM 827 N N . GLY A 1 105 ? 19.391 8.984 -14.117 1 95.06 105 GLY A N 1
ATOM 828 C CA . GLY A 1 105 ? 19.891 10.352 -14.18 1 95.06 105 GLY A CA 1
ATOM 829 C C . GLY A 1 105 ? 18.828 11.359 -14.602 1 95.06 105 GLY A C 1
ATOM 830 O O . GLY A 1 105 ? 19.109 12.555 -14.688 1 95.06 105 GLY A O 1
ATOM 831 N N . ASP A 1 106 ? 17.578 10.961 -14.828 1 96.31 106 ASP A N 1
ATOM 832 C CA . ASP A 1 106 ? 16.5 11.867 -15.25 1 96.31 106 ASP A CA 1
ATOM 833 C C . ASP A 1 106 ? 16.062 12.758 -14.094 1 96.31 106 ASP A C 1
ATOM 835 O O . ASP A 1 106 ? 15.852 12.273 -12.977 1 96.31 106 ASP A O 1
ATOM 839 N N . PRO A 1 107 ? 15.883 13.984 -14.391 1 96.75 107 PRO A N 1
ATOM 840 C CA . PRO A 1 107 ? 15.453 14.914 -13.344 1 96.75 107 PRO A CA 1
ATOM 841 C C . PRO A 1 107 ? 13.945 14.859 -13.086 1 96.75 107 PRO A C 1
ATOM 843 O O . PRO A 1 107 ? 13.164 14.758 -14.031 1 96.75 107 PRO A O 1
ATOM 846 N N . PHE A 1 108 ? 13.594 14.961 -11.75 1 97.25 108 PHE A N 1
ATOM 847 C CA . PHE A 1 108 ? 12.195 15.016 -11.328 1 97.25 108 PHE A CA 1
ATOM 848 C C . PHE A 1 108 ? 12.016 15.992 -10.18 1 97.25 108 PHE A C 1
ATOM 850 O O . PHE A 1 108 ? 12.977 16.312 -9.469 1 97.25 108 PHE A O 1
ATOM 857 N N . GLU A 1 109 ? 10.867 16.5 -10.078 1 97.06 109 GLU A N 1
ATOM 858 C CA . GLU A 1 109 ? 10.406 17.266 -8.914 1 97.06 109 GLU A CA 1
ATOM 859 C C . GLU A 1 109 ? 9.102 16.703 -8.367 1 97.06 109 GLU A C 1
ATOM 861 O O . GLU A 1 109 ? 8.125 16.531 -9.109 1 97.06 109 GLU A O 1
ATOM 866 N N . THR A 1 110 ? 9.117 16.406 -7.133 1 97.25 110 THR A N 1
ATOM 867 C CA . THR A 1 110 ? 7.961 15.836 -6.449 1 97.25 110 THR A CA 1
ATOM 868 C C . THR A 1 110 ? 7.887 16.344 -5.008 1 97.25 110 THR A C 1
ATOM 870 O O . THR A 1 110 ? 8.914 16.531 -4.355 1 97.25 110 THR A O 1
ATOM 873 N N . THR A 1 111 ? 6.691 16.688 -4.504 1 97.69 111 THR A N 1
ATOM 874 C CA . THR A 1 111 ? 6.598 17.188 -3.137 1 97.69 111 THR A CA 1
ATOM 875 C C . THR A 1 111 ? 7.059 16.125 -2.139 1 97.69 111 THR A C 1
ATOM 877 O O . THR A 1 111 ? 6.965 14.93 -2.408 1 97.69 111 THR A O 1
ATOM 880 N N . ALA A 1 112 ? 7.516 16.562 -0.988 1 98.31 112 ALA A N 1
ATOM 881 C CA . ALA A 1 112 ? 7.895 15.641 0.079 1 98.31 112 ALA A CA 1
ATOM 882 C C . ALA A 1 112 ? 6.723 14.75 0.477 1 98.31 112 ALA A C 1
ATOM 884 O O . ALA A 1 112 ? 6.898 13.555 0.723 1 98.31 112 ALA A O 1
ATOM 885 N N . ARG A 1 113 ? 5.496 15.281 0.49 1 98.38 113 ARG A N 1
ATOM 886 C CA . ARG A 1 113 ? 4.297 14.523 0.822 1 98.38 113 ARG A CA 1
ATOM 887 C C . ARG A 1 113 ? 4.086 13.375 -0.161 1 98.38 113 ARG A C 1
ATOM 889 O O . ARG A 1 113 ? 3.854 12.234 0.247 1 98.38 113 ARG A O 1
ATOM 896 N N . ASP A 1 114 ? 4.262 13.727 -1.417 1 98.19 114 ASP A N 1
ATOM 897 C CA . ASP A 1 114 ? 4.055 12.711 -2.443 1 98.19 114 ASP A CA 1
ATOM 898 C C . ASP A 1 114 ? 5.133 11.633 -2.371 1 98.19 114 ASP A C 1
ATOM 900 O O . ASP A 1 114 ? 4.844 10.445 -2.545 1 98.19 114 ASP A O 1
ATOM 904 N N . ILE A 1 115 ? 6.332 12.023 -2.119 1 98.62 115 ILE A N 1
ATOM 905 C CA . ILE A 1 115 ? 7.422 11.062 -2.025 1 98.62 115 ILE A CA 1
ATOM 906 C C . ILE A 1 115 ? 7.184 10.125 -0.842 1 98.62 115 ILE A C 1
ATOM 908 O O . ILE A 1 115 ? 7.258 8.906 -0.984 1 98.62 115 ILE A O 1
ATOM 912 N N . LEU A 1 116 ? 6.863 10.703 0.289 1 98.81 116 LEU A N 1
ATOM 913 C CA . LEU A 1 116 ? 6.641 9.898 1.484 1 98.81 116 LEU A CA 1
ATOM 914 C C . LEU A 1 116 ? 5.453 8.961 1.296 1 98.81 116 LEU A C 1
ATOM 916 O O . LEU A 1 116 ? 5.52 7.789 1.667 1 98.81 116 LEU A O 1
ATOM 920 N N . THR A 1 117 ? 4.379 9.438 0.702 1 98.88 117 THR A N 1
ATOM 921 C CA . THR A 1 117 ? 3.217 8.609 0.402 1 98.88 117 THR A CA 1
ATOM 922 C C . THR A 1 117 ? 3.588 7.477 -0.545 1 98.88 117 THR A C 1
ATOM 924 O O . THR A 1 117 ? 3.193 6.328 -0.331 1 98.88 117 THR A O 1
ATOM 927 N N . HIS A 1 118 ? 4.426 7.766 -1.534 1 98.88 118 HIS A N 1
ATOM 928 C CA . HIS A 1 118 ? 4.887 6.762 -2.486 1 98.88 118 HIS A CA 1
ATOM 929 C C . HIS A 1 118 ? 5.684 5.668 -1.786 1 98.88 118 HIS A C 1
ATOM 931 O O . HIS A 1 118 ? 5.469 4.48 -2.043 1 98.88 118 HIS A O 1
ATOM 937 N N . VAL A 1 119 ? 6.551 6.074 -0.912 1 98.88 119 VAL A N 1
ATOM 938 C CA . VAL A 1 119 ? 7.402 5.102 -0.235 1 98.88 119 VAL A CA 1
ATOM 939 C C . VAL A 1 119 ? 6.539 4.102 0.527 1 98.88 119 VAL A C 1
ATOM 941 O O . VAL A 1 119 ? 6.75 2.889 0.432 1 98.88 119 VAL A O 1
ATOM 944 N N . ALA A 1 120 ? 5.566 4.59 1.231 1 98.88 120 ALA A N 1
ATOM 945 C CA . ALA A 1 120 ? 4.695 3.727 2.029 1 98.88 120 ALA A CA 1
ATOM 946 C C . ALA A 1 120 ? 3.885 2.791 1.138 1 98.88 120 ALA A C 1
ATOM 948 O O . ALA A 1 120 ? 3.83 1.584 1.38 1 98.88 120 ALA A O 1
ATOM 949 N N . LEU A 1 121 ? 3.277 3.326 0.06 1 98.88 121 LEU A N 1
ATOM 950 C CA . LEU A 1 121 ? 2.414 2.537 -0.814 1 98.88 121 LEU A CA 1
ATOM 951 C C . LEU A 1 121 ? 3.234 1.557 -1.646 1 98.88 121 LEU A C 1
ATOM 953 O O . LEU A 1 121 ? 2.822 0.414 -1.852 1 98.88 121 LEU A O 1
ATOM 957 N N . HIS A 1 122 ? 4.391 1.974 -2.121 1 98.88 122 HIS A N 1
ATOM 958 C CA . HIS A 1 122 ? 5.289 1.117 -2.891 1 98.88 122 HIS A CA 1
ATOM 959 C C . HIS A 1 122 ? 5.754 -0.078 -2.066 1 98.88 122 HIS A C 1
ATOM 961 O O . HIS A 1 122 ? 5.789 -1.205 -2.564 1 98.88 122 HIS A O 1
ATOM 967 N N . GLY A 1 123 ? 6.113 0.244 -0.837 1 98.81 123 GLY A N 1
ATOM 968 C CA . GLY A 1 123 ? 6.504 -0.838 0.055 1 98.81 123 GLY A CA 1
ATOM 969 C C . GLY A 1 123 ? 5.41 -1.872 0.247 1 98.81 123 GLY A C 1
ATOM 970 O O . GLY A 1 123 ? 5.668 -3.076 0.186 1 98.81 123 GLY A O 1
ATOM 971 N N . GLN A 1 124 ? 4.223 -1.388 0.499 1 98.69 124 GLN A N 1
ATOM 972 C CA . GLN A 1 124 ? 3.115 -2.305 0.739 1 98.69 124 GLN A CA 1
ATOM 973 C C . GLN A 1 124 ? 2.811 -3.137 -0.504 1 98.69 124 GLN A C 1
ATOM 975 O O . GLN A 1 124 ? 2.508 -4.328 -0.403 1 98.69 124 GLN A O 1
ATOM 980 N N . TYR A 1 125 ? 2.906 -2.525 -1.69 1 98.81 125 TYR A N 1
ATOM 981 C CA . TYR A 1 125 ? 2.77 -3.23 -2.961 1 98.81 125 TYR A CA 1
ATOM 982 C C . TYR A 1 125 ? 3.715 -4.422 -3.027 1 98.81 125 TYR A C 1
ATOM 984 O O . TYR A 1 125 ? 3.287 -5.551 -3.287 1 98.81 125 TYR A O 1
ATOM 992 N N . HIS A 1 126 ? 4.898 -4.246 -2.75 1 98.75 126 HIS A N 1
ATOM 993 C CA . HIS A 1 126 ? 5.895 -5.305 -2.865 1 98.75 126 HIS A CA 1
ATOM 994 C C . HIS A 1 126 ? 5.816 -6.27 -1.687 1 98.75 126 HIS A C 1
ATOM 996 O O . HIS A 1 126 ? 6.098 -7.461 -1.832 1 98.75 126 HIS A O 1
ATOM 1002 N N . ARG A 1 127 ? 5.367 -5.77 -0.523 1 98.81 127 ARG A N 1
ATOM 1003 C CA . ARG A 1 127 ? 5.145 -6.703 0.579 1 98.81 127 ARG A CA 1
ATOM 1004 C C . ARG A 1 127 ? 4.078 -7.73 0.219 1 98.81 127 ARG A C 1
ATOM 1006 O O . ARG A 1 127 ? 4.172 -8.891 0.617 1 98.81 127 ARG A O 1
ATOM 1013 N N . GLY A 1 128 ? 3.051 -7.285 -0.518 1 98.69 128 GLY A N 1
ATOM 1014 C CA . GLY A 1 128 ? 2.088 -8.234 -1.051 1 98.69 128 GLY A CA 1
ATOM 1015 C C . GLY A 1 128 ? 2.717 -9.273 -1.959 1 98.69 128 GLY A C 1
ATOM 1016 O O . GLY A 1 128 ? 2.379 -10.461 -1.883 1 98.69 128 GLY A O 1
ATOM 1017 N N . GLN A 1 129 ? 3.627 -8.883 -2.795 1 98.44 129 GLN A N 1
ATOM 1018 C CA . GLN A 1 129 ? 4.309 -9.805 -3.695 1 98.44 129 GLN A CA 1
ATOM 1019 C C . GLN A 1 129 ? 5.207 -10.766 -2.922 1 98.44 129 GLN A C 1
ATOM 1021 O O . GLN A 1 129 ? 5.266 -11.953 -3.236 1 98.44 129 GLN A O 1
ATOM 1026 N N . ILE A 1 130 ? 5.891 -10.234 -1.938 1 98.19 130 ILE A N 1
ATOM 1027 C CA . ILE A 1 130 ? 6.773 -11.047 -1.112 1 98.19 130 ILE A CA 1
ATOM 1028 C C . ILE A 1 130 ? 5.965 -12.141 -0.417 1 98.19 130 ILE A C 1
ATOM 1030 O O . ILE A 1 130 ? 6.336 -13.32 -0.458 1 98.19 130 ILE A O 1
ATOM 1034 N N . ASN A 1 131 ? 4.867 -11.797 0.195 1 98.31 131 ASN A N 1
ATOM 1035 C CA . ASN A 1 131 ? 4.023 -12.758 0.895 1 98.31 131 ASN A CA 1
ATOM 1036 C C . ASN A 1 131 ? 3.43 -13.781 -0.064 1 98.31 131 ASN A C 1
ATOM 1038 O O . ASN A 1 131 ? 3.293 -14.961 0.285 1 98.31 131 ASN A O 1
ATOM 1042 N N . ALA A 1 132 ? 3.068 -13.328 -1.247 1 97.19 132 ALA A N 1
ATOM 1043 C CA . ALA A 1 132 ? 2.588 -14.273 -2.25 1 97.19 132 ALA A CA 1
ATOM 1044 C C . ALA A 1 132 ? 3.676 -15.273 -2.621 1 97.19 132 ALA A C 1
ATOM 1046 O O . ALA A 1 132 ? 3.404 -16.469 -2.77 1 97.19 132 ALA A O 1
ATOM 1047 N N . ALA A 1 133 ? 4.875 -14.797 -2.793 1 96.56 133 ALA A N 1
ATOM 1048 C CA . ALA A 1 133 ? 6 -15.664 -3.131 1 96.56 133 ALA A CA 1
ATOM 1049 C C . ALA A 1 133 ? 6.289 -16.656 -2.006 1 96.56 133 ALA A C 1
ATOM 1051 O O . ALA A 1 133 ? 6.527 -17.844 -2.258 1 96.56 133 ALA A O 1
ATOM 1052 N N . LEU A 1 134 ? 6.293 -16.188 -0.764 1 96.69 134 LEU A N 1
ATOM 1053 C CA . LEU A 1 134 ? 6.484 -17.062 0.387 1 96.69 134 LEU A CA 1
ATOM 1054 C C . LEU A 1 134 ? 5.426 -18.156 0.42 1 96.69 134 LEU A C 1
ATOM 1056 O O . LEU A 1 134 ? 5.754 -19.344 0.557 1 96.69 134 LEU A O 1
ATOM 1060 N N . ARG A 1 135 ? 4.219 -17.766 0.256 1 95.25 135 ARG A N 1
ATOM 1061 C CA . ARG A 1 135 ? 3.123 -18.734 0.251 1 95.25 135 ARG A CA 1
ATOM 1062 C C . ARG A 1 135 ? 3.307 -19.766 -0.855 1 95.25 135 ARG A C 1
ATOM 1064 O O . ARG A 1 135 ? 3.117 -20.953 -0.63 1 95.25 135 ARG A O 1
ATOM 1071 N N . ALA A 1 136 ? 3.652 -19.328 -2.045 1 93.44 136 ALA A N 1
ATOM 1072 C CA . ALA A 1 136 ? 3.875 -20.219 -3.182 1 93.44 136 ALA A CA 1
ATOM 1073 C C . ALA A 1 136 ? 4.996 -21.203 -2.889 1 93.44 136 ALA A C 1
ATOM 1075 O O . ALA A 1 136 ? 4.977 -22.344 -3.375 1 93.44 136 ALA A O 1
ATOM 1076 N N . GLY A 1 137 ? 5.934 -20.797 -2.137 1 93.5 137 GLY A N 1
ATOM 1077 C CA . GLY A 1 137 ? 7.055 -21.656 -1.775 1 93.5 137 GLY A CA 1
ATOM 1078 C C . GLY A 1 137 ? 6.754 -22.562 -0.599 1 93.5 137 GLY A C 1
ATOM 1079 O O . GLY A 1 137 ? 7.605 -23.359 -0.191 1 93.5 137 GLY A O 1
ATOM 1080 N N . GLY A 1 138 ? 5.566 -22.453 -0.022 1 94.56 138 GLY A N 1
ATOM 1081 C CA . GLY A 1 138 ? 5.16 -23.312 1.081 1 94.56 138 GLY A CA 1
ATOM 1082 C C . GLY A 1 138 ? 5.516 -22.734 2.441 1 94.56 138 GLY A C 1
ATOM 1083 O O . GLY A 1 138 ? 5.527 -23.453 3.439 1 94.56 138 GLY A O 1
ATOM 1084 N N . PHE A 1 139 ? 5.828 -21.453 2.494 1 95.31 139 PHE A N 1
ATOM 1085 C CA . PHE A 1 139 ? 6.199 -20.797 3.748 1 95.31 139 PHE A CA 1
ATOM 1086 C C . PHE A 1 139 ? 5.078 -19.906 4.242 1 95.31 139 PHE A C 1
ATOM 1088 O O . PHE A 1 139 ? 4.242 -19.453 3.455 1 95.31 139 PHE A O 1
ATOM 1095 N N . ARG A 1 140 ? 5.059 -19.641 5.48 1 94.38 140 ARG A N 1
ATOM 1096 C CA . ARG A 1 140 ? 4.027 -18.797 6.082 1 94.38 140 ARG A CA 1
ATOM 1097 C C . ARG A 1 140 ? 4.301 -17.328 5.824 1 94.38 140 ARG A C 1
ATOM 1099 O O . ARG A 1 140 ? 5.344 -16.797 6.223 1 94.38 140 ARG A O 1
ATOM 1106 N N . PRO A 1 141 ? 3.379 -16.656 5.207 1 96.19 141 PRO A N 1
ATOM 1107 C CA . PRO A 1 141 ? 3.545 -15.203 5.016 1 96.19 141 PRO A CA 1
ATOM 1108 C C . PRO A 1 141 ? 3.432 -14.422 6.32 1 96.19 141 PRO A C 1
ATOM 1110 O O . PRO A 1 141 ? 2.871 -14.922 7.301 1 96.19 141 PRO A O 1
ATOM 1113 N N . ALA A 1 142 ? 3.98 -13.25 6.344 1 97.25 142 ALA A N 1
ATOM 1114 C CA . ALA A 1 142 ? 3.875 -12.344 7.484 1 97.25 142 ALA A CA 1
ATOM 1115 C C . ALA A 1 142 ? 2.541 -11.609 7.48 1 97.25 142 ALA A C 1
ATOM 1117 O O . ALA A 1 142 ? 2.072 -11.164 6.43 1 97.25 142 ALA A O 1
ATOM 1118 N N . ALA A 1 143 ? 1.917 -11.508 8.633 1 97.56 143 ALA A N 1
ATOM 1119 C CA . ALA A 1 143 ? 0.755 -10.633 8.773 1 97.56 143 ALA A CA 1
ATOM 1120 C C . ALA A 1 143 ? 1.18 -9.164 8.875 1 97.56 143 ALA A C 1
ATOM 1122 O O . ALA A 1 143 ? 1.68 -8.734 9.922 1 97.56 143 ALA A O 1
ATOM 1123 N N . VAL A 1 144 ? 0.923 -8.398 7.773 1 98.31 144 VAL A N 1
ATOM 1124 C CA . VAL A 1 144 ? 1.487 -7.051 7.77 1 98.31 144 VAL A CA 1
ATOM 1125 C C . VAL A 1 144 ? 0.388 -6.027 7.484 1 98.31 144 VAL A C 1
ATOM 1127 O O . VAL A 1 144 ? 0.672 -4.863 7.199 1 98.31 144 VAL A O 1
ATOM 1130 N N . ASP A 1 145 ? -0.866 -6.449 7.586 1 98.38 145 ASP A N 1
ATOM 1131 C CA . ASP A 1 145 ? -1.969 -5.531 7.316 1 98.38 145 ASP A CA 1
ATOM 1132 C C . ASP A 1 145 ? -1.968 -4.367 8.305 1 98.38 145 ASP A C 1
ATOM 1134 O O . ASP A 1 145 ? -1.749 -4.562 9.5 1 98.38 145 ASP A O 1
ATOM 1138 N N . TYR A 1 146 ? -2.234 -3.191 7.801 1 98.69 146 TYR A N 1
ATOM 1139 C CA . TYR A 1 146 ? -2.195 -1.983 8.617 1 98.69 146 TYR A CA 1
ATOM 1140 C C . TYR A 1 146 ? -3.193 -2.066 9.766 1 98.69 146 TYR A C 1
ATOM 1142 O O . TYR A 1 146 ? -2.928 -1.577 10.867 1 98.69 146 TYR A O 1
ATOM 1150 N N . ILE A 1 147 ? -4.336 -2.662 9.539 1 98 147 ILE A N 1
ATOM 1151 C CA . ILE A 1 147 ? -5.383 -2.699 10.555 1 98 147 ILE A CA 1
ATOM 1152 C C . ILE A 1 147 ? -4.887 -3.467 11.781 1 98 147 ILE A C 1
ATOM 1154 O O . ILE A 1 147 ? -5.258 -3.152 12.914 1 98 147 ILE A O 1
ATOM 1158 N N . LEU A 1 148 ? -4.086 -4.516 11.586 1 97.25 148 LEU A N 1
ATOM 1159 C CA . LEU A 1 148 ? -3.5 -5.254 12.695 1 97.25 148 LEU A CA 1
ATOM 1160 C C . LEU A 1 148 ? -2.568 -4.363 13.508 1 97.25 148 LEU A C 1
ATOM 1162 O O . LEU A 1 148 ? -2.604 -4.379 14.742 1 97.25 148 LEU A O 1
ATOM 1166 N N . PHE A 1 149 ? -1.771 -3.633 12.805 1 97.88 149 PHE A N 1
ATOM 1167 C CA . PHE A 1 149 ? -0.854 -2.688 13.438 1 97.88 149 PHE A CA 1
ATOM 1168 C C . PHE A 1 149 ? -1.62 -1.64 14.234 1 97.88 149 PHE A C 1
ATOM 1170 O O . PHE A 1 149 ? -1.251 -1.321 15.367 1 97.88 149 PHE A O 1
ATOM 1177 N N . ALA A 1 150 ? -2.67 -1.057 13.578 1 96.25 150 ALA A N 1
ATOM 1178 C CA . ALA A 1 150 ? -3.469 -0.017 14.219 1 96.25 150 ALA A CA 1
ATOM 1179 C C . ALA A 1 150 ? -4.082 -0.524 15.523 1 96.25 150 ALA A C 1
ATOM 1181 O O . ALA A 1 150 ? -4.312 0.254 16.453 1 96.25 150 ALA A O 1
ATOM 1182 N N . ARG A 1 151 ? -4.246 -1.804 15.578 1 92.81 151 ARG A N 1
ATOM 1183 C CA . ARG A 1 151 ? -4.906 -2.396 16.734 1 92.81 151 ARG A CA 1
ATOM 1184 C C . ARG A 1 151 ? -3.898 -2.719 17.844 1 92.81 151 ARG A C 1
ATOM 1186 O O . ARG A 1 151 ? -4.277 -2.996 18.984 1 92.81 151 ARG A O 1
ATOM 1193 N N . LEU A 1 152 ? -2.518 -2.805 17.547 1 87.06 152 LEU A N 1
ATOM 1194 C CA . LEU A 1 152 ? -1.495 -3.041 18.547 1 87.06 152 LEU A CA 1
ATOM 1195 C C . LEU A 1 152 ? -1.464 -1.904 19.562 1 87.06 152 LEU A C 1
ATOM 1197 O O . LEU A 1 152 ? -1.074 -2.107 20.719 1 87.06 152 LEU A O 1
ATOM 1201 N N . GLY A 1 153 ? -1.539 -0.46 19.078 1 62.69 153 GLY A N 1
ATOM 1202 C CA . GLY A 1 153 ? -1.485 0.711 19.938 1 62.69 153 GLY A CA 1
ATOM 1203 C C . GLY A 1 153 ? -2.67 0.815 20.875 1 62.69 153 GLY A C 1
ATOM 1204 O O . GLY A 1 153 ? -2.625 1.56 21.859 1 62.69 153 GLY A O 1
ATOM 1205 N N . ASP A 1 154 ? -3.906 0.907 20.344 1 48.78 154 ASP A N 1
ATOM 1206 C CA . ASP A 1 154 ? -5.066 1.171 21.203 1 48.78 154 ASP A CA 1
ATOM 1207 C C . ASP A 1 154 ? -4.961 0.42 22.516 1 48.78 154 ASP A C 1
ATOM 1209 O O . ASP A 1 154 ? -5.789 0.608 23.422 1 48.78 154 ASP A O 1
ATOM 1213 N N . LYS A 1 155 ? -4.125 -0.457 22.609 1 38.56 155 LYS A N 1
ATOM 1214 C CA . LYS A 1 155 ? -4.191 -0.981 23.969 1 38.56 155 LYS A CA 1
ATOM 1215 C C . LYS A 1 155 ? -3.471 -0.061 24.953 1 38.56 155 LYS A C 1
ATOM 1217 O O . LYS A 1 155 ? -3.285 -0.411 26.125 1 38.56 155 LYS A O 1
ATOM 1222 N N . ALA A 1 156 ? -2.668 1.021 24.641 1 31.19 156 ALA A N 1
ATOM 1223 C CA . ALA A 1 156 ? -2.215 1.609 25.891 1 31.19 156 ALA A CA 1
ATOM 1224 C C . ALA A 1 156 ? -3.309 2.465 26.531 1 31.19 156 ALA A C 1
ATOM 1226 O O . ALA A 1 156 ? -4.059 3.145 25.828 1 31.19 156 ALA A O 1
ATOM 1227 N N . MET B 1 1 ? -5.883 16.109 5.867 1 91.94 1 MET B N 1
ATOM 1228 C CA . MET B 1 1 ? -6.812 15.555 4.891 1 91.94 1 MET B CA 1
ATOM 1229 C C . MET B 1 1 ? -6.152 15.43 3.521 1 91.94 1 MET B C 1
ATOM 1231 O O . MET B 1 1 ? -6.508 14.555 2.732 1 91.94 1 MET B O 1
ATOM 1235 N N . HIS B 1 2 ? -5.102 16.141 3.305 1 94.06 2 HIS B N 1
ATOM 1236 C CA . HIS B 1 2 ? -4.512 16.172 1.971 1 94.06 2 HIS B CA 1
ATOM 1237 C C . HIS B 1 2 ? -3.902 14.828 1.598 1 94.06 2 HIS B C 1
ATOM 1239 O O . HIS B 1 2 ? -4.176 14.297 0.52 1 94.06 2 HIS B O 1
ATOM 1245 N N . THR B 1 3 ? -3.137 14.227 2.453 1 97.12 3 THR B N 1
ATOM 1246 C CA . THR B 1 3 ? -2.506 12.938 2.201 1 97.12 3 THR B CA 1
ATOM 1247 C C . THR B 1 3 ? -3.555 11.859 1.933 1 97.12 3 THR B C 1
ATOM 1249 O O . THR B 1 3 ? -3.457 11.125 0.952 1 97.12 3 THR B O 1
ATOM 1252 N N . ILE B 1 4 ? -4.582 11.812 2.73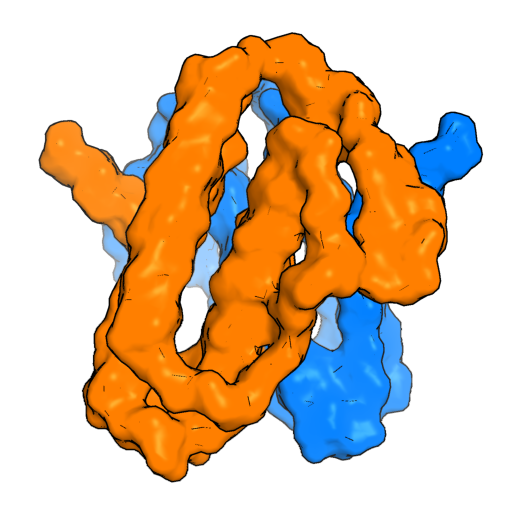6 1 98.19 4 ILE B N 1
ATOM 1253 C CA . ILE B 1 4 ? -5.625 10.797 2.613 1 98.19 4 ILE B CA 1
ATOM 1254 C C . ILE B 1 4 ? -6.387 11 1.305 1 98.19 4 ILE B C 1
ATOM 1256 O O . ILE B 1 4 ? -6.641 10.039 0.574 1 98.19 4 ILE B O 1
ATOM 1260 N N . ARG B 1 5 ? -6.703 12.234 0.971 1 97.62 5 ARG B N 1
ATOM 1261 C CA . ARG B 1 5 ? -7.43 12.523 -0.263 1 97.62 5 ARG B CA 1
ATOM 1262 C C . ARG B 1 5 ? -6.633 12.07 -1.483 1 97.62 5 ARG B C 1
ATOM 1264 O O . ARG B 1 5 ? -7.191 11.477 -2.41 1 97.62 5 ARG B O 1
ATOM 1271 N N . THR B 1 6 ? -5.359 12.344 -1.465 1 97 6 THR B N 1
ATOM 1272 C CA . THR B 1 6 ? -4.539 11.961 -2.607 1 97 6 THR B CA 1
ATOM 1273 C C . THR B 1 6 ? -4.375 10.445 -2.68 1 97 6 THR B C 1
ATOM 1275 O O . THR B 1 6 ? -4.312 9.875 -3.77 1 97 6 THR B O 1
ATOM 1278 N N . MET B 1 7 ? -4.273 9.773 -1.553 1 98.62 7 MET B N 1
ATOM 1279 C CA . MET B 1 7 ? -4.211 8.312 -1.538 1 98.62 7 MET B CA 1
ATOM 1280 C C . MET B 1 7 ? -5.461 7.711 -2.166 1 98.62 7 MET B C 1
ATOM 1282 O O . MET B 1 7 ? -5.379 6.727 -2.902 1 98.62 7 MET B O 1
ATOM 1286 N N . PHE B 1 8 ? -6.598 8.281 -1.904 1 98.69 8 PHE B N 1
ATOM 1287 C CA . PHE B 1 8 ? -7.836 7.711 -2.42 1 98.69 8 PHE B CA 1
ATOM 1288 C C . PHE B 1 8 ? -8.023 8.055 -3.891 1 98.69 8 PHE B C 1
ATOM 1290 O O . PHE B 1 8 ? -8.602 7.277 -4.648 1 98.69 8 PHE B O 1
ATOM 1297 N N . ALA B 1 9 ? -7.512 9.25 -4.285 1 98.19 9 ALA B N 1
ATOM 1298 C CA . ALA B 1 9 ? -7.465 9.516 -5.723 1 98.19 9 ALA B CA 1
ATOM 1299 C C . ALA B 1 9 ? -6.582 8.5 -6.438 1 98.19 9 ALA B C 1
ATOM 1301 O O . ALA B 1 9 ? -6.941 8 -7.508 1 98.19 9 ALA B O 1
ATOM 1302 N N . HIS B 1 10 ? -5.461 8.211 -5.887 1 98.62 10 HIS B N 1
ATOM 1303 C CA . HIS B 1 10 ? -4.574 7.191 -6.438 1 98.62 10 HIS B CA 1
ATOM 1304 C C . HIS B 1 10 ? -5.246 5.824 -6.469 1 98.62 10 HIS B C 1
ATOM 1306 O O . HIS B 1 10 ? -5.129 5.09 -7.449 1 98.62 10 HIS B O 1
ATOM 1312 N N . LEU B 1 11 ? -5.871 5.469 -5.344 1 98.56 11 LEU B N 1
ATOM 1313 C CA . LEU B 1 11 ? -6.547 4.18 -5.234 1 98.56 11 LEU B CA 1
ATOM 1314 C C . LEU B 1 11 ? -7.574 4.012 -6.348 1 98.56 11 LEU B C 1
ATOM 1316 O O . LEU B 1 11 ? -7.66 2.947 -6.965 1 98.56 11 LEU B O 1
ATOM 1320 N N . ASP B 1 12 ? -8.359 5 -6.57 1 98.62 12 ASP B N 1
ATOM 1321 C CA . ASP B 1 12 ? -9.352 4.957 -7.633 1 98.62 12 ASP B CA 1
ATOM 1322 C C . ASP B 1 12 ? -8.688 4.793 -9 1 98.62 12 ASP B C 1
ATOM 1324 O O . ASP B 1 12 ? -9.102 3.945 -9.797 1 98.62 12 ASP B O 1
ATOM 1328 N N . TRP B 1 13 ? -7.648 5.562 -9.258 1 98.56 13 TRP B N 1
ATOM 1329 C CA . TRP B 1 13 ? -6.875 5.488 -10.492 1 98.56 13 TRP B CA 1
ATOM 1330 C C . TRP B 1 13 ? -6.281 4.098 -10.672 1 98.56 13 TRP B C 1
ATOM 1332 O O . TRP B 1 13 ? -6.391 3.508 -11.75 1 98.56 13 TRP B O 1
ATOM 1342 N N . ALA B 1 14 ? -5.695 3.547 -9.664 1 98.81 14 ALA B N 1
ATOM 1343 C CA . ALA B 1 14 ? -5.043 2.24 -9.711 1 98.81 14 ALA B CA 1
ATOM 1344 C C . ALA B 1 14 ? -6.059 1.133 -9.984 1 98.81 14 ALA B C 1
ATOM 1346 O O . ALA B 1 14 ? -5.773 0.188 -10.719 1 98.81 14 ALA B O 1
ATOM 1347 N N . ASN B 1 15 ? -7.246 1.241 -9.352 1 98.81 15 ASN B N 1
ATOM 1348 C CA . ASN B 1 15 ? -8.305 0.274 -9.625 1 98.81 15 ASN B CA 1
ATOM 1349 C C . ASN B 1 15 ? -8.672 0.242 -11.109 1 98.81 15 ASN B C 1
ATOM 1351 O O . ASN B 1 15 ? -8.859 -0.831 -11.68 1 98.81 15 ASN B O 1
ATOM 1355 N N . ARG B 1 16 ? -8.766 1.352 -11.688 1 98.62 16 ARG B N 1
ATOM 1356 C CA . ARG B 1 16 ? -9.148 1.438 -13.086 1 98.62 16 ARG B CA 1
ATOM 1357 C C . ARG B 1 16 ? -8.055 0.895 -13.992 1 98.62 16 ARG B C 1
ATOM 1359 O O . ARG B 1 16 ? -8.336 0.242 -15 1 98.62 16 ARG B O 1
ATOM 1366 N N . GLN B 1 17 ? -6.773 1.182 -13.641 1 98.44 17 GLN B N 1
ATOM 1367 C CA . GLN B 1 17 ? -5.668 0.59 -14.383 1 98.44 17 GLN B CA 1
ATOM 1368 C C . GLN B 1 17 ? -5.719 -0.934 -14.328 1 98.44 17 GLN B C 1
ATOM 1370 O O . GLN B 1 17 ? -5.508 -1.604 -15.344 1 98.44 17 GLN B O 1
ATOM 1375 N N . LEU B 1 18 ? -5.984 -1.46 -13.172 1 98.12 18 LEU B N 1
ATOM 1376 C CA . LEU B 1 18 ? -6.02 -2.906 -13 1 98.12 18 LEU B CA 1
ATOM 1377 C C . LEU B 1 18 ? -7.191 -3.52 -13.758 1 98.12 18 LEU B C 1
ATOM 1379 O O . LEU B 1 18 ? -7.062 -4.602 -14.336 1 98.12 18 LEU B O 1
ATOM 1383 N N . LEU B 1 19 ? -8.336 -2.863 -13.695 1 97.94 19 LEU B N 1
ATOM 1384 C CA . LEU B 1 19 ? -9.5 -3.332 -14.438 1 97.94 19 LEU B CA 1
ATOM 1385 C C . LEU B 1 19 ? -9.164 -3.494 -15.922 1 97.94 19 LEU B C 1
ATOM 1387 O O . LEU B 1 19 ? -9.516 -4.504 -16.531 1 97.94 19 LEU B O 1
ATOM 1391 N N . GLU B 1 20 ? -8.453 -2.547 -16.484 1 97.38 20 GLU B N 1
ATOM 1392 C CA . GLU B 1 20 ? -8.078 -2.611 -17.891 1 97.38 20 GLU B CA 1
ATOM 1393 C C . GLU B 1 20 ? -7.145 -3.789 -18.156 1 97.38 20 GLU B C 1
ATOM 1395 O O . GLU B 1 20 ? -7.289 -4.484 -19.156 1 97.38 20 GLU B O 1
ATOM 1400 N N . SER B 1 21 ? -6.195 -3.988 -17.281 1 96.81 21 SER B N 1
ATOM 1401 C CA . SER B 1 21 ? -5.285 -5.121 -17.438 1 96.81 21 SER B CA 1
ATOM 1402 C C . SER B 1 21 ? -6.035 -6.445 -17.375 1 96.81 21 SER B C 1
ATOM 1404 O O . SER B 1 21 ? -5.75 -7.363 -18.141 1 96.81 21 SER B O 1
ATOM 1406 N N . LEU B 1 22 ? -6.992 -6.555 -16.516 1 96.75 22 LEU B N 1
ATOM 1407 C CA . LEU B 1 22 ? -7.77 -7.777 -16.359 1 96.75 22 LEU B CA 1
ATOM 1408 C C . LEU B 1 22 ? -8.656 -8.016 -17.578 1 96.75 22 LEU B C 1
ATOM 1410 O O . LEU B 1 22 ? -8.828 -9.156 -18.016 1 96.75 22 LEU B O 1
ATOM 1414 N N . ARG B 1 23 ? -9.203 -6.941 -18.094 1 96.38 23 ARG B N 1
ATOM 1415 C CA . ARG B 1 23 ? -9.992 -7.051 -19.328 1 96.38 23 ARG B CA 1
ATOM 1416 C C . ARG B 1 23 ? -9.133 -7.559 -20.484 1 96.38 23 ARG B C 1
ATOM 1418 O O . ARG B 1 23 ? -9.57 -8.414 -21.25 1 96.38 23 ARG B O 1
ATOM 1425 N N . SER B 1 24 ? -7.961 -7.043 -20.531 1 95.31 24 SER B N 1
ATOM 1426 C CA . SER B 1 24 ? -7.051 -7.434 -21.609 1 95.31 24 SER B CA 1
ATOM 1427 C C . SER B 1 24 ? -6.641 -8.898 -21.484 1 95.31 24 SER B C 1
ATOM 1429 O O . SER B 1 24 ? -6.465 -9.586 -22.484 1 95.31 24 SER B O 1
ATOM 1431 N N . ALA B 1 25 ? -6.41 -9.484 -20.344 1 93.31 25 ALA B N 1
ATOM 1432 C CA . ALA B 1 25 ? -6.062 -10.883 -20.094 1 93.31 25 ALA B CA 1
ATOM 1433 C C . ALA B 1 25 ? -7.27 -11.789 -20.281 1 93.31 25 ALA B C 1
ATOM 1435 O O . ALA B 1 25 ? -7.117 -13 -20.5 1 93.31 25 ALA B O 1
ATOM 1436 N N . ARG B 1 26 ? -8.336 -11.266 -20.234 1 84.69 26 ARG B N 1
ATOM 1437 C CA . ARG B 1 26 ? -9.594 -12.008 -20.188 1 84.69 26 ARG B CA 1
ATOM 1438 C C . ARG B 1 26 ? -9.734 -12.789 -18.891 1 84.69 26 ARG B C 1
ATOM 1440 O O . ARG B 1 26 ? -8.758 -13.344 -18.391 1 84.69 26 ARG B O 1
ATOM 1447 N N . LEU B 1 27 ? -10.953 -12.75 -18.375 1 70.81 27 LEU B N 1
ATOM 1448 C CA . LEU B 1 27 ? -11.266 -13.273 -17.047 1 70.81 27 LEU B CA 1
ATOM 1449 C C . LEU B 1 27 ? -10.805 -14.719 -16.906 1 70.81 27 LEU B C 1
ATOM 1451 O O . LEU B 1 27 ? -10.172 -15.086 -15.914 1 70.81 27 LEU B O 1
ATOM 1455 N N . ASP B 1 28 ? -11.125 -15.555 -17.844 1 81.12 28 ASP B N 1
ATOM 1456 C CA . ASP B 1 28 ? -10.789 -16.984 -17.797 1 81.12 28 ASP B CA 1
ATOM 1457 C C . ASP B 1 28 ? -9.281 -17.188 -17.766 1 81.12 28 ASP B C 1
ATOM 1459 O O . ASP B 1 28 ? -8.805 -18.219 -17.281 1 81.12 28 ASP B O 1
ATOM 1463 N N . GLU B 1 29 ? -8.594 -16.125 -18.062 1 84.25 29 GLU B N 1
ATOM 1464 C CA . GLU B 1 29 ? -7.141 -16.219 -18.172 1 84.25 29 GLU B CA 1
ATOM 1465 C C . GLU B 1 29 ? -6.461 -15.539 -16.984 1 84.25 29 GLU B C 1
ATOM 1467 O O . GLU B 1 29 ? -5.273 -15.75 -16.734 1 84.25 29 GLU B O 1
ATOM 1472 N N . ALA B 1 30 ? -7.289 -14.852 -16.234 1 82.5 30 ALA B N 1
ATOM 1473 C CA . ALA B 1 30 ? -6.695 -14.016 -15.203 1 82.5 30 ALA B CA 1
ATOM 1474 C C . ALA B 1 30 ? -6.484 -14.805 -13.914 1 82.5 30 ALA B C 1
ATOM 1476 O O . ALA B 1 30 ? -5.879 -14.305 -12.961 1 82.5 30 ALA B O 1
ATOM 1477 N N . GLY B 1 31 ? -7.023 -16.016 -13.891 1 87.25 31 GLY B N 1
ATOM 1478 C CA . GLY B 1 31 ? -6.773 -16.906 -12.758 1 87.25 31 GLY B CA 1
ATOM 1479 C C . GLY B 1 31 ? -7.109 -16.266 -11.422 1 87.25 31 GLY B C 1
ATOM 1480 O O . GLY B 1 31 ? -8.211 -15.75 -11.234 1 87.25 31 GLY B O 1
ATOM 1481 N N . LYS B 1 32 ? -6.129 -16.297 -10.516 1 92.06 32 LYS B N 1
ATOM 1482 C CA . LYS B 1 32 ? -6.328 -15.82 -9.148 1 92.06 32 LYS B CA 1
ATOM 1483 C C . LYS B 1 32 ? -6.371 -14.297 -9.109 1 92.06 32 LYS B C 1
ATOM 1485 O O . LYS B 1 32 ? -6.801 -13.711 -8.109 1 92.06 32 LYS B O 1
ATOM 1490 N N . ALA B 1 33 ? -5.949 -13.695 -10.141 1 96.12 33 ALA B N 1
ATOM 1491 C CA . ALA B 1 33 ? -5.91 -12.234 -10.172 1 96.12 33 ALA B CA 1
ATOM 1492 C C . ALA B 1 33 ? -7.316 -11.648 -10.062 1 96.12 33 ALA B C 1
ATOM 1494 O O . ALA B 1 33 ? -7.535 -10.68 -9.328 1 96.12 33 ALA B O 1
ATOM 1495 N N . ALA B 1 34 ? -8.258 -12.25 -10.766 1 95.75 34 ALA B N 1
ATOM 1496 C CA . ALA B 1 34 ? -9.602 -11.68 -10.852 1 95.75 34 ALA B CA 1
ATOM 1497 C C . ALA B 1 34 ? -10.32 -11.758 -9.508 1 95.75 34 ALA B C 1
ATOM 1499 O O . ALA B 1 34 ? -10.852 -10.758 -9.023 1 95.75 34 ALA B O 1
ATOM 1500 N N . PRO B 1 35 ? -10.289 -12.906 -8.82 1 96.25 35 PRO B N 1
ATOM 1501 C CA . PRO B 1 35 ? -10.922 -12.938 -7.5 1 96.25 35 PRO B CA 1
ATOM 1502 C C . PRO B 1 35 ? -10.258 -12 -6.496 1 96.25 35 PRO B C 1
ATOM 1504 O O . PRO B 1 35 ? -10.93 -11.438 -5.629 1 96.25 35 PRO B O 1
ATOM 1507 N N . LEU B 1 36 ? -8.992 -11.844 -6.547 1 97.44 36 LEU B N 1
ATOM 1508 C CA . LEU B 1 36 ? -8.289 -10.922 -5.656 1 97.44 36 LEU B CA 1
ATOM 1509 C C . LEU B 1 36 ? -8.711 -9.484 -5.926 1 97.44 36 LEU B C 1
ATOM 1511 O O . LEU B 1 36 ? -8.836 -8.68 -4.996 1 97.44 36 LEU B O 1
ATOM 1515 N N . PHE B 1 37 ? -8.859 -9.195 -7.191 1 97.75 37 PHE B N 1
ATOM 1516 C CA . PHE B 1 37 ? -9.328 -7.863 -7.562 1 97.75 37 PHE B CA 1
ATOM 1517 C C . PHE B 1 37 ? -10.711 -7.59 -6.98 1 97.75 37 PHE B C 1
ATOM 1519 O O . PHE B 1 37 ? -10.945 -6.535 -6.387 1 97.75 37 PHE B O 1
ATOM 1526 N N . LEU B 1 38 ? -11.586 -8.516 -7.145 1 97.81 38 LEU B N 1
ATOM 1527 C CA . LEU B 1 38 ? -12.914 -8.375 -6.559 1 97.81 38 LEU B CA 1
ATOM 1528 C C . LEU B 1 38 ? -12.828 -8.203 -5.047 1 97.81 38 LEU B C 1
ATOM 1530 O O . LEU B 1 38 ? -13.547 -7.391 -4.465 1 97.81 38 LEU B O 1
ATOM 1534 N N . HIS B 1 39 ? -11.945 -8.93 -4.414 1 98.38 39 HIS B N 1
ATOM 1535 C CA . HIS B 1 39 ? -11.734 -8.805 -2.979 1 98.38 39 HIS B CA 1
ATOM 1536 C C . HIS B 1 39 ? -11.352 -7.371 -2.607 1 98.38 39 HIS B C 1
ATOM 1538 O O . HIS B 1 39 ? -11.852 -6.828 -1.617 1 98.38 39 HIS B O 1
ATOM 1544 N N . VAL B 1 40 ? -10.477 -6.77 -3.355 1 98.69 40 VAL B N 1
ATOM 1545 C CA . VAL B 1 40 ? -10.039 -5.402 -3.08 1 98.69 40 VAL B CA 1
ATOM 1546 C C . VAL B 1 40 ? -11.242 -4.465 -3.1 1 98.69 40 VAL B C 1
ATOM 1548 O O . VAL B 1 40 ? -11.438 -3.67 -2.174 1 98.69 40 VAL B O 1
ATOM 1551 N N . LEU B 1 41 ? -12.039 -4.578 -4.09 1 98.69 41 LEU B N 1
ATOM 1552 C CA . LEU B 1 41 ? -13.18 -3.686 -4.262 1 98.69 41 LEU B CA 1
ATOM 1553 C C . LEU B 1 41 ? -14.234 -3.936 -3.188 1 98.69 41 LEU B C 1
ATOM 1555 O O . LEU B 1 41 ? -14.828 -2.99 -2.664 1 98.69 41 LEU B O 1
ATOM 1559 N N . GLN B 1 42 ? -14.469 -5.188 -2.877 1 98.5 42 GLN B N 1
ATOM 1560 C CA . GLN B 1 42 ? -15.422 -5.52 -1.825 1 98.5 42 GLN B CA 1
ATOM 1561 C C . GLN B 1 42 ? -14.945 -5.004 -0.469 1 98.5 42 GLN B C 1
ATOM 1563 O O . GLN B 1 42 ? -15.75 -4.504 0.325 1 98.5 42 GLN B O 1
ATOM 1568 N N . ALA B 1 43 ? -13.711 -5.16 -0.214 1 98.75 43 ALA B N 1
ATOM 1569 C CA . ALA B 1 43 ? -13.156 -4.629 1.028 1 98.75 43 ALA B CA 1
ATOM 1570 C C . ALA B 1 43 ? -13.344 -3.119 1.114 1 98.75 43 ALA B C 1
ATOM 1572 O O . ALA B 1 43 ? -13.695 -2.59 2.172 1 98.75 43 ALA B O 1
ATOM 1573 N N . GLU B 1 44 ? -13.078 -2.398 0.011 1 98.88 44 GLU B N 1
ATOM 1574 C CA . GLU B 1 44 ? -13.328 -0.96 -0.036 1 98.88 44 GLU B CA 1
ATOM 1575 C C . GLU B 1 44 ? -14.781 -0.637 0.306 1 98.88 44 GLU B C 1
ATOM 1577 O O . GLU B 1 44 ? -15.047 0.255 1.112 1 98.88 44 GLU B O 1
ATOM 1582 N N . ARG B 1 45 ? -15.68 -1.354 -0.263 1 98.81 45 ARG B N 1
ATOM 1583 C CA . ARG B 1 45 ? -17.109 -1.158 -0.003 1 98.81 45 ARG B CA 1
ATOM 1584 C C . ARG B 1 45 ? -17.422 -1.388 1.47 1 98.81 45 ARG B C 1
ATOM 1586 O O . ARG B 1 45 ? -18.172 -0.61 2.078 1 98.81 45 ARG B O 1
ATOM 1593 N N . ILE B 1 46 ? -16.922 -2.389 1.994 1 98.81 46 ILE B N 1
ATOM 1594 C CA . ILE B 1 46 ? -17.172 -2.76 3.383 1 98.81 46 ILE B CA 1
ATOM 1595 C C . ILE B 1 46 ? -16.688 -1.646 4.309 1 98.81 46 ILE B C 1
ATOM 1597 O O . ILE B 1 46 ? -17.422 -1.19 5.184 1 98.81 46 ILE B O 1
ATOM 1601 N N . TRP B 1 47 ? -15.5 -1.185 4.133 1 98.88 47 TRP B N 1
ATOM 1602 C CA . TRP B 1 47 ? -14.953 -0.158 5.016 1 98.88 47 TRP B CA 1
ATOM 1603 C C . TRP B 1 47 ? -15.68 1.169 4.82 1 98.88 47 TRP B C 1
ATOM 1605 O O . TRP B 1 47 ? -15.867 1.927 5.773 1 98.88 47 TRP B O 1
ATOM 1615 N N . LEU B 1 48 ? -16.062 1.487 3.543 1 98.81 48 LEU B N 1
ATOM 1616 C CA . LEU B 1 48 ? -16.875 2.67 3.297 1 98.81 48 LEU B CA 1
ATOM 1617 C C . LEU B 1 48 ? -18.188 2.594 4.066 1 98.81 48 LEU B C 1
ATOM 1619 O O . LEU B 1 48 ? -18.609 3.57 4.688 1 98.81 48 LEU B O 1
ATOM 1623 N N . THR B 1 49 ? -18.812 1.425 4.02 1 98.69 49 THR B N 1
ATOM 1624 C CA . THR B 1 49 ? -20.047 1.174 4.742 1 98.69 49 THR B CA 1
ATOM 1625 C C . THR B 1 49 ? -19.859 1.406 6.238 1 98.69 49 THR B C 1
ATOM 1627 O O . THR B 1 49 ? -20.672 2.08 6.875 1 98.69 49 THR B O 1
ATOM 1630 N N . ARG B 1 50 ? -18.797 0.953 6.816 1 98.62 50 ARG B N 1
ATOM 1631 C CA . ARG B 1 50 ? -18.484 1.106 8.234 1 98.62 50 ARG B CA 1
ATOM 1632 C C . ARG B 1 50 ? -18.25 2.572 8.586 1 98.62 50 ARG B C 1
ATOM 1634 O O . ARG B 1 50 ? -18.719 3.051 9.617 1 98.62 50 ARG B O 1
ATOM 1641 N N . LEU B 1 51 ? -17.547 3.275 7.719 1 98.5 51 LEU B N 1
ATOM 1642 C CA . LEU B 1 51 ? -17.25 4.684 7.953 1 98.5 51 LEU B CA 1
ATOM 1643 C C . LEU B 1 51 ? -18.531 5.516 7.941 1 98.5 51 LEU B C 1
ATOM 1645 O O . LEU B 1 51 ? -18.609 6.555 8.594 1 98.5 51 LEU B O 1
ATOM 1649 N N . ASN B 1 52 ? -19.516 5.039 7.215 1 97.81 52 ASN B N 1
ATOM 1650 C CA . ASN B 1 52 ? -20.797 5.719 7.148 1 97.81 52 ASN B CA 1
ATOM 1651 C C . ASN B 1 52 ? -21.703 5.312 8.312 1 97.81 52 ASN B C 1
ATOM 1653 O O . ASN B 1 52 ? -22.859 5.727 8.375 1 97.81 52 ASN B O 1
ATOM 1657 N N . GLY B 1 53 ? -21.234 4.418 9.172 1 96.69 53 GLY B N 1
ATOM 1658 C CA . GLY B 1 53 ? -22 4.016 10.344 1 96.69 53 GLY B CA 1
ATOM 1659 C C . GLY B 1 53 ? -23.016 2.926 10.055 1 96.69 53 GLY B C 1
ATOM 1660 O O . GLY B 1 53 ? -23.969 2.744 10.812 1 96.69 53 GLY B O 1
ATOM 1661 N N . GLU B 1 54 ? -22.797 2.215 8.953 1 97.31 54 GLU B N 1
ATOM 1662 C CA . GLU B 1 54 ? -23.734 1.184 8.547 1 97.31 54 GLU B CA 1
ATOM 1663 C C . GLU B 1 54 ? -23.188 -0.213 8.82 1 97.31 54 GLU B C 1
ATOM 1665 O O . GLU B 1 54 ? -21.984 -0.392 8.953 1 97.31 54 GLU B O 1
ATOM 1670 N N . ASP B 1 55 ? -24.047 -1.166 8.883 1 97.06 55 ASP B N 1
ATOM 1671 C CA . ASP B 1 55 ? -23.672 -2.562 9.086 1 97.06 55 ASP B CA 1
ATOM 1672 C C . ASP B 1 55 ? -23.141 -3.178 7.797 1 97.06 55 ASP B C 1
ATOM 1674 O O . ASP B 1 55 ? -23.781 -3.104 6.746 1 97.06 55 ASP B O 1
ATOM 1678 N N . SER B 1 56 ? -21.953 -3.744 7.91 1 96.81 56 SER B N 1
ATOM 1679 C CA . SER B 1 56 ? -21.312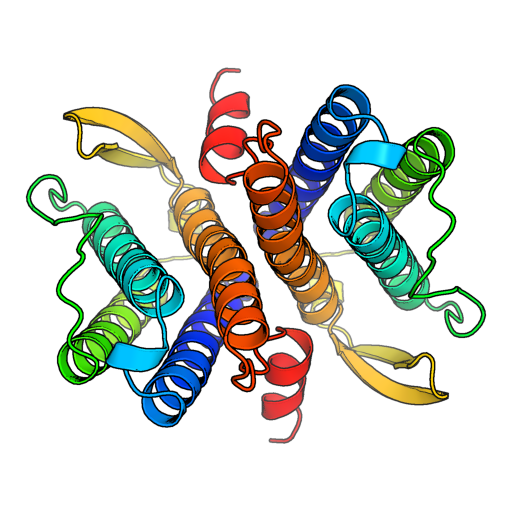 -4.305 6.723 1 96.81 56 SER B CA 1
ATOM 1680 C C . SER B 1 56 ? -21.359 -5.828 6.742 1 96.81 56 SER B C 1
ATOM 1682 O O . SER B 1 56 ? -20.906 -6.477 5.797 1 96.81 56 SER B O 1
ATOM 1684 N N . ARG B 1 57 ? -21.875 -6.535 7.691 1 96.31 57 ARG B N 1
ATOM 1685 C CA . ARG B 1 57 ? -21.766 -7.973 7.914 1 96.31 57 ARG B CA 1
ATOM 1686 C C . ARG B 1 57 ? -22.422 -8.758 6.785 1 96.31 57 ARG B C 1
ATOM 1688 O O . ARG B 1 57 ? -22.031 -9.898 6.504 1 96.31 57 ARG B O 1
ATOM 1695 N N . HIS B 1 58 ? -23.359 -8.203 6.098 1 95.5 58 HIS B N 1
ATOM 1696 C CA . HIS B 1 58 ? -24.078 -8.906 5.051 1 95.5 58 HIS B CA 1
ATOM 1697 C C . HIS B 1 58 ? -23.328 -8.859 3.729 1 95.5 58 HIS B C 1
ATOM 1699 O O . HIS B 1 58 ? -23.656 -9.594 2.791 1 95.5 58 HIS B O 1
ATOM 1705 N N . LEU B 1 59 ? -22.344 -7.996 3.629 1 96.19 59 LEU B N 1
ATOM 1706 C CA . LEU B 1 59 ? -21.594 -7.844 2.395 1 96.19 59 LEU B CA 1
ATOM 1707 C C . LEU B 1 59 ? -20.531 -8.938 2.264 1 96.19 59 LEU B C 1
ATOM 1709 O O . LEU B 1 59 ? -19.812 -9.219 3.217 1 96.19 59 LEU B O 1
ATOM 1713 N N . PRO B 1 60 ? -20.453 -9.508 1.129 1 94.25 60 PRO B N 1
ATOM 1714 C CA . PRO B 1 60 ? -19.438 -10.539 0.933 1 94.25 60 PRO B CA 1
ATOM 1715 C C . PRO B 1 60 ? -18.031 -9.961 0.809 1 94.25 60 PRO B C 1
ATOM 1717 O O . PRO B 1 60 ? -17.828 -8.938 0.146 1 94.25 60 PRO B O 1
ATOM 1720 N N . LEU B 1 61 ? -17.078 -10.586 1.487 1 93.69 61 LEU B N 1
ATOM 1721 C CA . LEU B 1 61 ? -15.688 -10.148 1.421 1 93.69 61 LEU B CA 1
ATOM 1722 C C . LEU B 1 61 ? -14.953 -10.836 0.269 1 93.69 61 LEU B C 1
ATOM 1724 O O . LEU B 1 61 ? -14.133 -10.211 -0.406 1 93.69 61 LEU B O 1
ATOM 1728 N N . TRP B 1 62 ? -15.344 -12.102 0.067 1 92.62 62 TRP B N 1
ATOM 1729 C CA . TRP B 1 62 ? -14.719 -12.898 -0.983 1 92.62 62 TRP B CA 1
ATOM 1730 C C . TRP B 1 62 ? -15.758 -13.414 -1.972 1 92.62 62 TRP B C 1
ATOM 1732 O O . TRP B 1 62 ? -16.938 -13.586 -1.618 1 92.62 62 TRP B O 1
ATOM 1742 N N . GLY B 1 63 ? -15.32 -13.508 -3.215 1 88 63 GLY B N 1
ATOM 1743 C CA . GLY B 1 63 ? -16.156 -14.086 -4.254 1 88 63 GLY B CA 1
ATOM 1744 C C . GLY B 1 63 ? -15.367 -14.617 -5.43 1 88 63 GLY B C 1
ATOM 1745 O O . GLY B 1 63 ? -14.367 -14.023 -5.832 1 88 63 GLY B O 1
ATOM 1746 N N . ASP B 1 64 ? -15.875 -15.758 -5.988 1 84.69 64 ASP B N 1
ATOM 1747 C CA . ASP B 1 64 ? -15.148 -16.391 -7.094 1 84.69 64 ASP B CA 1
ATOM 1748 C C . ASP B 1 64 ? -15.852 -16.125 -8.422 1 84.69 64 ASP B C 1
ATOM 1750 O O . ASP B 1 64 ? -15.273 -16.344 -9.492 1 84.69 64 ASP B O 1
ATOM 1754 N N . ASP B 1 65 ? -17.031 -15.719 -8.375 1 88.75 65 ASP B N 1
ATOM 1755 C CA . ASP B 1 65 ? -17.734 -15.375 -9.602 1 88.75 65 ASP B CA 1
ATOM 1756 C C . ASP B 1 65 ? -17.531 -13.906 -9.961 1 88.75 65 ASP B C 1
ATOM 1758 O O . ASP B 1 65 ? -18.375 -13.062 -9.641 1 88.75 65 ASP B O 1
ATOM 1762 N N . VAL B 1 66 ? -16.5 -13.703 -10.797 1 94.69 66 VAL B N 1
ATOM 1763 C CA . VAL B 1 66 ? -16.109 -12.328 -11.078 1 94.69 66 VAL B CA 1
ATOM 1764 C C . VAL B 1 66 ? -16.734 -11.867 -12.383 1 94.69 66 VAL B C 1
ATOM 1766 O O . VAL B 1 66 ? -16.703 -12.578 -13.391 1 94.69 66 VAL B O 1
ATOM 1769 N N . ASP B 1 67 ? -17.391 -10.805 -12.297 1 95.31 67 ASP B N 1
ATOM 1770 C CA . ASP B 1 67 ? -17.891 -10.047 -13.445 1 95.31 67 ASP B CA 1
ATOM 1771 C C . ASP B 1 67 ? -17.203 -8.688 -13.539 1 95.31 67 ASP B C 1
ATOM 1773 O O . ASP B 1 67 ? -17.438 -7.801 -12.719 1 95.31 67 ASP B O 1
ATOM 1777 N N . LEU B 1 68 ? -16.438 -8.531 -14.633 1 96.19 68 LEU B N 1
ATOM 1778 C CA . LEU B 1 68 ? -15.602 -7.336 -14.727 1 96.19 68 LEU B CA 1
ATOM 1779 C C . LEU B 1 68 ? -16.469 -6.09 -14.914 1 96.19 68 LEU B C 1
ATOM 1781 O O . LEU B 1 68 ? -16.078 -4.996 -14.492 1 96.19 68 LEU B O 1
ATOM 1785 N N . ASP B 1 69 ? -17.578 -6.215 -15.516 1 97 69 ASP B N 1
ATOM 1786 C CA . ASP B 1 69 ? -18.484 -5.074 -15.609 1 97 69 ASP B CA 1
ATOM 1787 C C . ASP B 1 69 ? -19.047 -4.695 -14.234 1 97 69 ASP B C 1
ATOM 1789 O O . ASP B 1 69 ? -19.188 -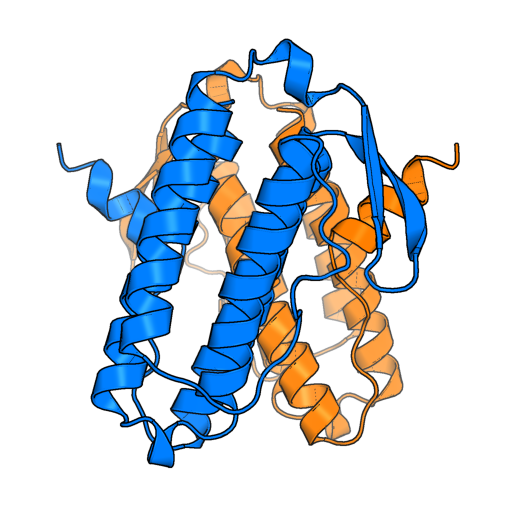3.51 -13.93 1 97 69 ASP B O 1
ATOM 1793 N N . ALA B 1 70 ? -19.406 -5.676 -13.469 1 97 70 ALA B N 1
ATOM 1794 C CA . ALA B 1 70 ? -19.828 -5.414 -12.102 1 97 70 ALA B CA 1
ATOM 1795 C C . ALA B 1 70 ? -18.719 -4.777 -11.281 1 97 70 ALA B C 1
ATOM 1797 O O . ALA B 1 70 ? -18.969 -3.9 -10.453 1 97 70 ALA B O 1
ATOM 1798 N N . CYS B 1 71 ? -17.484 -5.234 -11.547 1 97.69 71 CYS B N 1
ATOM 1799 C CA . CYS B 1 71 ? -16.344 -4.629 -10.883 1 97.69 71 CYS B CA 1
ATOM 1800 C C . CYS B 1 71 ? -16.203 -3.158 -11.266 1 97.69 71 CYS B C 1
ATOM 1802 O O . CYS B 1 71 ? -15.922 -2.314 -10.422 1 97.69 71 CYS B O 1
ATOM 1804 N N . ALA B 1 72 ? -16.406 -2.869 -12.547 1 98.44 72 ALA B N 1
ATOM 1805 C CA . ALA B 1 72 ? -16.344 -1.481 -13 1 98.44 72 ALA B CA 1
ATOM 1806 C C . ALA B 1 72 ? -17.391 -0.627 -12.266 1 98.44 72 ALA B C 1
ATOM 1808 O O . ALA B 1 72 ? -17.078 0.489 -11.844 1 98.44 72 ALA B O 1
ATOM 1809 N N . SER B 1 73 ? -18.562 -1.138 -12.133 1 98.69 73 SER B N 1
ATOM 1810 C CA . SER B 1 73 ? -19.625 -0.431 -11.422 1 98.69 73 SER B CA 1
ATOM 1811 C C . SER B 1 73 ? -19.266 -0.234 -9.953 1 98.69 73 SER B C 1
ATOM 1813 O O . SER B 1 73 ? -19.578 0.806 -9.367 1 98.69 73 SER B O 1
ATOM 1815 N N . LEU B 1 74 ? -18.672 -1.243 -9.383 1 98.44 74 LEU B N 1
ATOM 1816 C CA . LEU B 1 74 ? -18.266 -1.168 -7.984 1 98.44 74 LEU B CA 1
ATOM 1817 C C . LEU B 1 74 ? -17.172 -0.122 -7.797 1 98.44 74 LEU B C 1
ATOM 1819 O O . LEU B 1 74 ? -17.156 0.595 -6.793 1 98.44 74 LEU B O 1
ATOM 1823 N N . ILE B 1 75 ? -16.219 -0.023 -8.766 1 98.94 75 ILE B N 1
ATOM 1824 C CA . ILE B 1 75 ? -15.203 1.021 -8.734 1 98.94 75 ILE B CA 1
ATOM 1825 C C . ILE B 1 75 ? -15.867 2.393 -8.711 1 98.94 75 ILE B C 1
ATOM 1827 O O . ILE B 1 75 ? -15.508 3.254 -7.906 1 98.94 75 ILE B O 1
ATOM 1831 N N . ASP B 1 76 ? -16.844 2.594 -9.555 1 98.88 76 ASP B N 1
ATOM 1832 C CA . ASP B 1 76 ? -17.547 3.869 -9.617 1 98.88 76 ASP B CA 1
ATOM 1833 C C . ASP B 1 76 ? -18.266 4.172 -8.297 1 98.88 76 ASP B C 1
ATOM 1835 O O . ASP B 1 76 ? -18.172 5.285 -7.781 1 98.88 76 ASP B O 1
ATOM 1839 N N . ALA B 1 77 ? -18.938 3.191 -7.785 1 98.81 77 ALA B N 1
ATOM 1840 C CA . ALA B 1 77 ? -19.703 3.371 -6.551 1 98.81 77 ALA B CA 1
ATOM 1841 C C . ALA B 1 77 ? -18.781 3.674 -5.375 1 98.81 77 ALA B C 1
ATOM 1843 O O . ALA B 1 77 ? -19.031 4.59 -4.594 1 98.81 77 ALA B O 1
ATOM 1844 N N . ASN B 1 78 ? -17.75 2.873 -5.23 1 98.88 78 ASN B N 1
ATOM 1845 C CA . ASN B 1 78 ? -16.766 3.115 -4.172 1 98.88 78 ASN B CA 1
ATOM 1846 C C . ASN B 1 78 ? -16.109 4.488 -4.316 1 98.88 78 ASN B C 1
ATOM 1848 O O . ASN B 1 78 ? -16.016 5.234 -3.338 1 98.88 78 ASN B O 1
ATOM 1852 N N . GLY B 1 79 ? -15.664 4.758 -5.574 1 98.81 79 GLY B N 1
ATOM 1853 C CA . GLY B 1 79 ? -15.039 6.047 -5.832 1 98.81 79 GLY B CA 1
ATOM 1854 C C . GLY B 1 79 ? -15.922 7.219 -5.457 1 98.81 79 GLY B C 1
ATOM 1855 O O . GLY B 1 79 ? -15.484 8.133 -4.758 1 98.81 79 GLY B O 1
ATOM 1856 N N . ASP B 1 80 ? -17.141 7.223 -5.895 1 98.69 80 ASP B N 1
ATOM 1857 C CA . ASP B 1 80 ? -18.094 8.266 -5.562 1 98.69 80 ASP B CA 1
ATOM 1858 C C . ASP B 1 80 ? -18.359 8.32 -4.059 1 98.69 80 ASP B C 1
ATOM 1860 O O . ASP B 1 80 ? -18.453 9.406 -3.479 1 98.69 80 ASP B O 1
ATOM 1864 N N . GLY B 1 81 ? -18.516 7.188 -3.449 1 98.81 81 GLY B N 1
ATOM 1865 C CA . GLY B 1 81 ? -18.781 7.105 -2.02 1 98.81 81 GLY B CA 1
ATOM 1866 C C . GLY B 1 81 ? -17.656 7.695 -1.183 1 98.81 81 GLY B C 1
ATOM 1867 O O . GLY B 1 81 ? -17.906 8.484 -0.266 1 98.81 81 GLY B O 1
ATOM 1868 N N . PHE B 1 82 ? -16.438 7.328 -1.469 1 98.75 82 PHE B N 1
ATOM 1869 C CA . PHE B 1 82 ? -15.305 7.848 -0.709 1 98.75 82 PHE B CA 1
ATOM 1870 C C . PHE B 1 82 ? -15.133 9.344 -0.95 1 98.75 82 PHE B C 1
ATOM 1872 O O . PHE B 1 82 ? -14.773 10.086 -0.034 1 98.75 82 PHE B O 1
ATOM 1879 N N . ARG B 1 83 ? -15.312 9.766 -2.205 1 98.25 83 ARG B N 1
ATOM 1880 C CA . ARG B 1 83 ? -15.242 11.195 -2.477 1 98.25 83 ARG B CA 1
ATOM 1881 C C . ARG B 1 83 ? -16.266 11.961 -1.638 1 98.25 83 ARG B C 1
ATOM 1883 O O . ARG B 1 83 ? -15.93 12.969 -1.019 1 98.25 83 ARG B O 1
ATOM 1890 N N . ALA B 1 84 ? -17.484 11.516 -1.624 1 98.5 84 ALA B N 1
ATOM 1891 C CA . ALA B 1 84 ? -18.531 12.156 -0.837 1 98.5 84 ALA B CA 1
ATOM 1892 C C . ALA B 1 84 ? -18.188 12.156 0.647 1 98.5 84 ALA B C 1
ATOM 1894 O O . ALA B 1 84 ? -18.359 13.164 1.332 1 98.5 84 ALA B O 1
ATOM 1895 N N . LEU B 1 85 ? -17.719 11.023 1.123 1 98.5 85 LEU B N 1
ATOM 1896 C CA . LEU B 1 85 ? -17.328 10.906 2.523 1 98.5 85 LEU B CA 1
ATOM 1897 C C . LEU B 1 85 ? -16.234 11.914 2.867 1 98.5 85 LEU B C 1
ATOM 1899 O O . LEU B 1 85 ? -16.359 12.648 3.85 1 98.5 85 LEU B O 1
ATOM 1903 N N . LEU B 1 86 ? -15.18 11.977 2.031 1 98 86 LEU B N 1
ATOM 1904 C CA . LEU B 1 86 ? -14.031 12.82 2.316 1 98 86 LEU B CA 1
ATOM 1905 C C . LEU B 1 86 ? -14.383 14.297 2.176 1 98 86 LEU B C 1
ATOM 1907 O O . LEU B 1 86 ? -13.844 15.141 2.891 1 98 86 LEU B O 1
ATOM 1911 N N . ASP B 1 87 ? -15.273 14.602 1.28 1 97.12 87 ASP B N 1
ATOM 1912 C CA . ASP B 1 87 ? -15.734 15.977 1.109 1 97.12 87 ASP B CA 1
ATOM 1913 C C . ASP B 1 87 ? -16.531 16.453 2.326 1 97.12 87 ASP B C 1
ATOM 1915 O O . ASP B 1 87 ? -16.531 17.641 2.65 1 97.12 87 ASP B O 1
ATOM 1919 N N . SER B 1 88 ? -17.172 15.57 2.975 1 96.75 88 SER B N 1
ATOM 1920 C CA . SER B 1 88 ? -18.047 15.938 4.074 1 96.75 88 SER B CA 1
ATOM 1921 C C . SER B 1 88 ? -17.359 15.766 5.422 1 96.75 88 SER B C 1
ATOM 1923 O O . SER B 1 88 ? -17.844 16.281 6.438 1 96.75 88 SER B O 1
ATOM 1925 N N . LEU B 1 89 ? -16.297 15.086 5.488 1 96.06 89 LEU B N 1
ATOM 1926 C CA . LEU B 1 89 ? -15.617 14.734 6.727 1 96.06 89 LEU B CA 1
ATOM 1927 C C . LEU B 1 89 ? -14.672 15.852 7.164 1 96.06 89 LEU B C 1
ATOM 1929 O O . LEU B 1 89 ? -13.664 16.109 6.508 1 96.06 89 LEU B O 1
ATOM 1933 N N . PRO B 1 90 ? -15.039 16.578 8.242 1 96.12 90 PRO B N 1
ATOM 1934 C CA . PRO B 1 90 ? -14.078 17.562 8.742 1 96.12 90 PRO B CA 1
ATOM 1935 C C . PRO B 1 90 ? -12.766 16.922 9.203 1 96.12 90 PRO B C 1
ATOM 1937 O O . PRO B 1 90 ? -12.766 15.797 9.703 1 96.12 90 PRO B O 1
ATOM 1940 N N . GLU B 1 91 ? -11.672 17.609 9.055 1 93.38 91 GLU B N 1
ATOM 1941 C CA . GLU B 1 91 ? -10.344 17.078 9.359 1 93.38 91 GLU B CA 1
ATOM 1942 C C . GLU B 1 91 ? -10.273 16.562 10.797 1 93.38 91 GLU B C 1
ATOM 1944 O O . GLU B 1 91 ? -9.648 15.531 11.062 1 93.38 91 GLU B O 1
ATOM 1949 N N . GLU B 1 92 ? -10.945 17.234 11.695 1 94.69 92 GLU B N 1
ATOM 1950 C CA . GLU B 1 92 ? -10.93 16.844 13.102 1 94.69 92 GLU B CA 1
ATOM 1951 C C . GLU B 1 92 ? -11.633 15.5 13.312 1 94.69 92 GLU B C 1
ATOM 1953 O O . GLU B 1 92 ? -11.328 14.781 14.258 1 94.69 92 GLU B O 1
ATOM 1958 N N . ALA B 1 93 ? -12.508 15.18 12.477 1 96.31 93 ALA B N 1
ATOM 1959 C CA . ALA B 1 93 ? -13.273 13.945 12.602 1 96.31 93 ALA B CA 1
ATOM 1960 C C . ALA B 1 93 ? -12.43 12.734 12.211 1 96.31 93 ALA B C 1
ATOM 1962 O O . ALA B 1 93 ? -12.805 11.594 12.492 1 96.31 93 ALA B O 1
ATOM 1963 N N . LEU B 1 94 ? -11.297 12.961 11.602 1 96.88 94 LEU B N 1
ATOM 1964 C CA . LEU B 1 94 ? -10.398 11.883 11.219 1 96.88 94 LEU B CA 1
ATOM 1965 C C . LEU B 1 94 ? -9.914 11.117 12.453 1 96.88 94 LEU B C 1
ATOM 1967 O O . LEU B 1 94 ? -9.648 9.914 12.375 1 96.88 94 LEU B O 1
ATOM 1971 N N . ASP B 1 95 ? -9.859 11.781 13.562 1 96.75 95 ASP B N 1
ATOM 1972 C CA . ASP B 1 95 ? -9.281 11.148 14.742 1 96.75 95 ASP B CA 1
ATOM 1973 C C . ASP B 1 95 ? -10.375 10.656 15.688 1 96.75 95 ASP B C 1
ATOM 1975 O O . ASP B 1 95 ? -10.078 10.234 16.812 1 96.75 95 ASP B O 1
ATOM 1979 N N . GLU B 1 96 ? -11.609 10.734 15.219 1 96.62 96 GLU B N 1
ATOM 1980 C CA . GLU B 1 96 ? -12.727 10.156 15.977 1 96.62 96 GLU B CA 1
ATOM 1981 C C . GLU B 1 96 ? -12.836 8.656 15.742 1 96.62 96 GLU B C 1
ATOM 1983 O O . GLU B 1 96 ? -12.57 8.172 14.641 1 96.62 96 GLU B O 1
ATOM 1988 N N . GLN B 1 97 ? -13.297 8.008 16.781 1 97.25 97 GLN B N 1
ATOM 1989 C CA . GLN B 1 97 ? -13.453 6.559 16.719 1 97.25 97 GLN B CA 1
ATOM 1990 C C . GLN B 1 97 ? -14.688 6.172 15.906 1 97.25 97 GLN B C 1
ATOM 1992 O O . GLN B 1 97 ? -15.727 6.824 16.016 1 97.25 97 GLN B O 1
ATOM 1997 N N . VAL B 1 98 ? -14.508 5.16 15.117 1 97.5 98 VAL B N 1
ATOM 1998 C CA . VAL B 1 98 ? -15.586 4.492 14.391 1 97.5 98 VAL B CA 1
ATOM 1999 C C . VAL B 1 98 ? -15.812 3.096 14.977 1 97.5 98 VAL B C 1
ATOM 2001 O O . VAL B 1 98 ? -14.883 2.287 15.039 1 97.5 98 VAL B O 1
ATOM 2004 N N . SER B 1 99 ? -16.984 2.863 15.445 1 97.94 99 SER B N 1
ATOM 2005 C CA . SER B 1 99 ? -17.359 1.54 15.945 1 97.94 99 SER B CA 1
ATOM 2006 C C . SER B 1 99 ? -17.938 0.677 14.828 1 97.94 99 SER B C 1
ATOM 2008 O O . SER B 1 99 ? -18.828 1.122 14.086 1 97.94 99 SER B O 1
ATOM 2010 N N . TYR B 1 100 ? -17.438 -0.5 14.727 1 97.81 100 TYR B N 1
ATOM 2011 C CA . TYR B 1 100 ? -17.938 -1.414 13.703 1 97.81 100 TYR B CA 1
ATOM 2012 C C . TYR B 1 100 ? -17.766 -2.865 14.141 1 97.81 100 TYR B C 1
ATOM 2014 O O . TYR B 1 100 ? -17.156 -3.141 15.188 1 97.81 100 TYR B O 1
ATOM 2022 N N . ARG B 1 101 ? -18.359 -3.754 13.375 1 96.75 101 ARG B N 1
ATOM 2023 C CA . ARG B 1 101 ? -18.203 -5.191 13.578 1 96.75 101 ARG B CA 1
ATOM 2024 C C . ARG B 1 101 ? -17.562 -5.844 12.352 1 96.75 101 ARG B C 1
ATOM 2026 O O . ARG B 1 101 ? -17.859 -5.461 11.219 1 96.75 101 ARG B O 1
ATOM 2033 N N . SER B 1 102 ? -16.703 -6.824 12.672 1 95.31 102 SER B N 1
ATOM 2034 C CA . SER B 1 102 ? -16.125 -7.605 11.578 1 95.31 102 SER B CA 1
ATOM 2035 C C . SER B 1 102 ? -17.188 -8.484 10.922 1 95.31 102 SER B C 1
ATOM 2037 O O . SER B 1 102 ? -18.328 -8.531 11.375 1 95.31 102 SER B O 1
ATOM 2039 N N . GLN B 1 103 ? -16.812 -9.109 9.805 1 93.94 103 GLN B N 1
ATOM 2040 C CA . GLN B 1 103 ? -17.719 -10.039 9.133 1 93.94 103 GLN B CA 1
ATOM 2041 C C . GLN B 1 103 ? -18.141 -11.164 10.07 1 93.94 103 GLN B C 1
ATOM 2043 O O . GLN B 1 103 ? -19.219 -11.734 9.906 1 93.94 103 GLN B O 1
ATOM 2048 N N . ALA B 1 104 ? -17.344 -11.492 11.062 1 92.94 104 ALA B N 1
ATOM 2049 C CA . ALA B 1 104 ? -17.641 -12.531 12.047 1 92.94 104 ALA B CA 1
ATOM 2050 C C . ALA B 1 104 ? -18.469 -11.977 13.203 1 92.94 104 ALA B C 1
ATOM 2052 O O . ALA B 1 104 ? -18.891 -12.727 14.094 1 92.94 104 ALA B O 1
ATOM 2053 N N . GLY B 1 105 ? -18.656 -10.695 13.258 1 95 105 GLY B N 1
ATOM 2054 C CA . GLY B 1 105 ? -19.516 -10.07 14.258 1 95 105 GLY B CA 1
ATOM 2055 C C . GLY B 1 105 ? -18.734 -9.5 15.438 1 95 105 GLY B C 1
ATOM 2056 O O . GLY B 1 105 ? -19.312 -8.93 16.359 1 95 105 GLY B O 1
ATOM 2057 N N . ASP B 1 106 ? -17.406 -9.562 15.461 1 96.25 106 ASP B N 1
ATOM 2058 C CA . ASP B 1 106 ? -16.578 -9.039 16.562 1 96.25 106 ASP B CA 1
ATOM 2059 C C . ASP B 1 106 ? -16.562 -7.512 16.547 1 96.25 106 ASP B C 1
ATOM 2061 O O . ASP B 1 106 ? -16.375 -6.898 15.492 1 96.25 106 ASP B O 1
ATOM 2065 N N . PRO B 1 107 ? -16.703 -6.961 17.688 1 96.69 107 PRO B N 1
ATOM 2066 C CA . PRO B 1 107 ? -16.688 -5.5 17.766 1 96.69 107 PRO B CA 1
ATOM 2067 C C . PRO B 1 107 ? -15.281 -4.914 17.766 1 96.69 107 PRO B C 1
ATOM 2069 O O . PRO B 1 107 ? -14.375 -5.469 18.391 1 96.69 107 PRO B O 1
ATOM 2072 N N . PHE B 1 108 ? -15.133 -3.756 17.031 1 97.25 108 PHE B N 1
ATOM 2073 C CA . PHE B 1 108 ? -13.883 -3.018 16.984 1 97.25 108 PHE B CA 1
ATOM 2074 C C . PHE B 1 108 ? -14.133 -1.516 17.016 1 97.25 108 PHE B C 1
ATOM 2076 O O . PHE B 1 108 ? -15.227 -1.061 16.672 1 97.25 108 PHE B O 1
ATOM 2083 N N . GLU B 1 109 ? -13.195 -0.813 17.484 1 97.06 109 GLU B N 1
ATOM 2084 C CA . GLU B 1 109 ? -13.125 0.641 17.375 1 97.06 109 GLU B CA 1
ATOM 2085 C C . GLU B 1 109 ? -11.789 1.083 16.766 1 97.06 109 GLU B C 1
ATOM 2087 O O . GLU B 1 109 ? -10.727 0.694 17.25 1 97.06 109 GLU B O 1
ATOM 2092 N N . THR B 1 110 ? -11.891 1.84 15.75 1 97.25 110 THR B N 1
ATOM 2093 C CA . THR B 1 110 ? -10.727 2.35 15.039 1 97.25 110 THR B CA 1
ATOM 2094 C C . THR B 1 110 ? -10.984 3.758 14.516 1 97.25 110 THR B C 1
ATOM 2096 O O . THR B 1 110 ? -12.094 4.074 14.102 1 97.25 110 THR B O 1
ATOM 2099 N N . THR B 1 111 ? -10 4.676 14.609 1 97.75 111 THR B N 1
ATOM 2100 C CA . THR B 1 111 ? -10.234 6.031 14.125 1 97.75 111 THR B CA 1
ATOM 2101 C C . THR B 1 111 ? -10.508 6.035 12.625 1 97.75 111 THR B C 1
ATOM 2103 O O . THR B 1 111 ? -10.047 5.148 11.906 1 97.75 111 THR B O 1
ATOM 2106 N N . ALA B 1 112 ? -11.219 7.031 12.156 1 98.31 112 ALA B N 1
ATOM 2107 C CA . ALA B 1 112 ? -11.461 7.184 10.727 1 98.31 112 ALA B CA 1
ATOM 2108 C C . ALA B 1 112 ? -10.148 7.289 9.953 1 98.31 112 ALA B C 1
ATOM 2110 O O . ALA B 1 112 ? -10.016 6.719 8.867 1 98.31 112 ALA B O 1
ATOM 2111 N N . ARG B 1 113 ? -9.133 7.953 10.508 1 98.38 113 ARG B N 1
ATOM 2112 C CA . ARG B 1 113 ? -7.824 8.094 9.883 1 98.38 113 ARG B CA 1
ATOM 2113 C C . ARG B 1 113 ? -7.172 6.727 9.672 1 98.38 113 ARG B C 1
ATOM 2115 O O . ARG B 1 113 ? -6.684 6.43 8.578 1 98.38 113 ARG B O 1
ATOM 2122 N N . ASP B 1 114 ? -7.277 5.941 10.719 1 98.19 114 ASP B N 1
ATOM 2123 C CA . ASP B 1 114 ? -6.66 4.621 10.633 1 98.19 114 ASP B CA 1
ATOM 2124 C C . ASP B 1 114 ? -7.395 3.734 9.633 1 98.19 114 ASP B C 1
ATOM 2126 O O . ASP B 1 114 ? -6.766 2.982 8.883 1 98.19 114 ASP B O 1
ATOM 2130 N N . ILE B 1 115 ? -8.672 3.818 9.609 1 98.62 115 ILE B N 1
ATOM 2131 C CA . ILE B 1 115 ? -9.453 3.014 8.672 1 98.62 115 ILE B CA 1
ATOM 2132 C C . ILE B 1 115 ? -9.125 3.422 7.238 1 98.62 115 ILE B C 1
ATOM 2134 O O . ILE B 1 115 ? -8.836 2.57 6.395 1 98.62 115 ILE B O 1
ATOM 2138 N N . LEU B 1 116 ? -9.125 4.711 6.992 1 98.81 116 LEU B N 1
ATOM 2139 C CA . LEU B 1 116 ? -8.844 5.199 5.648 1 98.81 116 LEU B CA 1
ATOM 2140 C C . LEU B 1 116 ? -7.43 4.832 5.219 1 98.81 116 LEU B C 1
ATOM 2142 O O . LEU B 1 116 ? -7.211 4.402 4.082 1 98.81 116 LEU B O 1
ATOM 2146 N N . T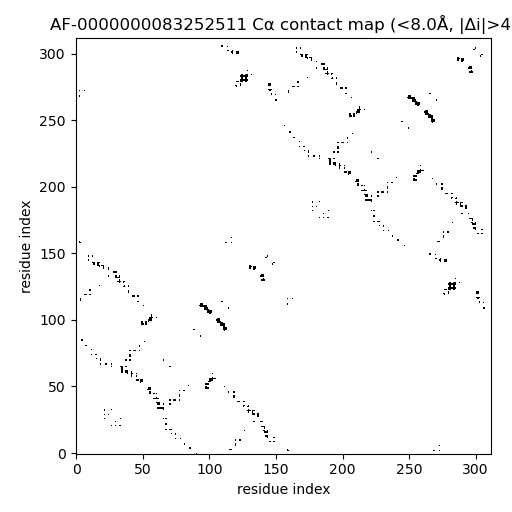HR B 1 117 ? -6.473 4.969 6.105 1 98.88 117 THR B N 1
ATOM 2147 C CA . THR B 1 117 ? -5.094 4.578 5.832 1 98.88 117 THR B CA 1
ATOM 2148 C C . THR B 1 117 ? -5.008 3.084 5.527 1 98.88 117 THR B C 1
ATOM 2150 O O . THR B 1 117 ? -4.34 2.678 4.574 1 98.88 117 THR B O 1
ATOM 2153 N N . HIS B 1 118 ? -5.762 2.281 6.266 1 98.88 118 HIS B N 1
ATOM 2154 C CA . HIS B 1 118 ? -5.801 0.839 6.055 1 98.88 118 HIS B CA 1
ATOM 2155 C C . HIS B 1 118 ? -6.344 0.5 4.672 1 98.88 118 HIS B C 1
ATOM 2157 O O . HIS B 1 118 ? -5.773 -0.335 3.963 1 98.88 118 HIS B O 1
ATOM 2163 N N . VAL B 1 119 ? -7.387 1.156 4.305 1 98.94 119 VAL B N 1
ATOM 2164 C CA . VAL B 1 119 ? -8.016 0.857 3.021 1 98.94 119 VAL B CA 1
ATOM 2165 C C . VAL B 1 119 ? -7.016 1.084 1.892 1 98.94 119 VAL B C 1
ATOM 2167 O O . VAL B 1 119 ? -6.863 0.238 1.007 1 98.94 119 VAL B O 1
ATOM 2170 N N . ALA B 1 120 ? -6.32 2.176 1.938 1 98.88 120 ALA B N 1
ATOM 2171 C CA . ALA B 1 120 ? -5.359 2.514 0.891 1 98.88 120 ALA B CA 1
ATOM 2172 C C . ALA B 1 120 ? -4.207 1.514 0.862 1 98.88 120 ALA B C 1
ATOM 2174 O O . ALA B 1 120 ? -3.848 1.001 -0.201 1 98.88 120 ALA B O 1
ATOM 2175 N N . LEU B 1 121 ? -3.635 1.183 2.035 1 98.88 121 LEU B N 1
ATOM 2176 C CA . LEU B 1 121 ? -2.479 0.296 2.115 1 98.88 121 LEU B CA 1
ATOM 2177 C C . LEU B 1 121 ? -2.873 -1.142 1.796 1 98.88 121 LEU B C 1
ATOM 2179 O O . LEU B 1 121 ? -2.135 -1.856 1.115 1 98.88 121 LEU B O 1
ATOM 2183 N N . HIS B 1 122 ? -4.023 -1.577 2.262 1 98.88 122 HIS B N 1
ATOM 2184 C CA . HIS B 1 122 ? -4.531 -2.916 1.992 1 98.88 122 HIS B CA 1
ATOM 2185 C C . HIS B 1 122 ? -4.75 -3.133 0.499 1 98.88 122 HIS B C 1
ATOM 2187 O O . HIS B 1 122 ? -4.402 -4.184 -0.039 1 98.88 122 HIS B O 1
ATOM 2193 N N . GLY B 1 123 ? -5.355 -2.123 -0.095 1 98.81 123 GLY B N 1
ATOM 2194 C CA . GLY B 1 123 ? -5.543 -2.199 -1.535 1 98.81 123 GLY B CA 1
ATOM 2195 C C . GLY B 1 123 ? -4.238 -2.359 -2.299 1 98.81 123 GLY B C 1
ATOM 2196 O O . GLY B 1 123 ? -4.145 -3.189 -3.205 1 98.81 123 GLY B O 1
ATOM 2197 N N . GLN B 1 124 ? -3.277 -1.546 -1.939 1 98.69 124 GLN B N 1
ATOM 2198 C CA . GLN B 1 124 ? -2.002 -1.594 -2.645 1 98.69 124 GLN B CA 1
ATOM 2199 C C . GLN B 1 124 ? -1.307 -2.938 -2.436 1 98.69 124 GLN B C 1
ATOM 2201 O O . GLN B 1 124 ? -0.694 -3.477 -3.357 1 98.69 124 GLN B O 1
ATOM 2206 N N . TYR B 1 125 ? -1.411 -3.498 -1.221 1 98.81 125 TYR B N 1
ATOM 2207 C CA . TYR B 1 125 ? -0.913 -4.836 -0.919 1 98.81 125 TYR B CA 1
ATOM 2208 C C . TYR B 1 125 ? -1.471 -5.859 -1.9 1 98.81 125 TYR B C 1
ATOM 2210 O O . TYR B 1 125 ? -0.714 -6.602 -2.529 1 98.81 125 TYR B O 1
ATOM 2218 N N . HIS B 1 126 ? -2.678 -5.879 -2.107 1 98.75 126 HIS B N 1
ATOM 2219 C CA . HIS B 1 126 ? -3.312 -6.871 -2.965 1 98.75 126 HIS B CA 1
ATOM 2220 C C . HIS B 1 126 ? -3.123 -6.531 -4.438 1 98.75 126 HIS B C 1
ATOM 2222 O O . HIS B 1 126 ? -3.041 -7.426 -5.281 1 98.75 126 HIS B O 1
ATOM 2228 N N . ARG B 1 127 ? -2.998 -5.234 -4.75 1 98.81 127 ARG B N 1
ATOM 2229 C CA . ARG B 1 127 ? -2.674 -4.891 -6.133 1 98.81 127 ARG B CA 1
ATOM 2230 C C . ARG B 1 127 ? -1.324 -5.473 -6.535 1 98.81 127 ARG B C 1
ATOM 2232 O O . ARG B 1 127 ? -1.14 -5.883 -7.684 1 98.81 127 ARG B O 1
ATOM 2239 N N . GLY B 1 128 ? -0.37 -5.477 -5.586 1 98.69 128 GLY B N 1
ATOM 2240 C CA . GLY B 1 128 ? 0.882 -6.176 -5.836 1 98.69 128 GLY B CA 1
ATOM 2241 C C . GLY B 1 128 ? 0.695 -7.652 -6.125 1 98.69 128 GLY B C 1
ATOM 2242 O O . GLY B 1 128 ? 1.336 -8.203 -7.023 1 98.69 128 GLY B O 1
ATOM 2243 N N . GLN B 1 129 ? -0.175 -8.305 -5.414 1 98.44 129 GLN B N 1
ATOM 2244 C CA . GLN B 1 129 ? -0.445 -9.727 -5.625 1 98.44 129 GLN B CA 1
ATOM 2245 C C . GLN B 1 129 ? -1.132 -9.961 -6.969 1 98.44 129 GLN B C 1
ATOM 2247 O O . GLN B 1 129 ? -0.815 -10.922 -7.672 1 98.44 129 GLN B O 1
ATOM 2252 N N . ILE B 1 130 ? -2.061 -9.094 -7.281 1 98.19 130 ILE B N 1
ATOM 2253 C CA . ILE B 1 130 ? -2.781 -9.195 -8.547 1 98.19 130 ILE B CA 1
ATOM 2254 C C . ILE B 1 130 ? -1.799 -9.094 -9.711 1 98.19 130 ILE B C 1
ATOM 2256 O O . ILE B 1 130 ? -1.815 -9.922 -10.625 1 98.19 130 ILE B O 1
ATOM 2260 N N . ASN B 1 131 ? -0.936 -8.117 -9.695 1 98.25 131 ASN B N 1
ATOM 2261 C CA . ASN B 1 131 ? 0.046 -7.922 -10.758 1 98.25 131 ASN B CA 1
ATOM 2262 C C . ASN B 1 131 ? 1.023 -9.094 -10.836 1 98.25 131 ASN B C 1
ATOM 2264 O O . ASN B 1 131 ? 1.438 -9.484 -11.93 1 98.25 131 ASN B O 1
ATOM 2268 N N . ALA B 1 132 ? 1.394 -9.617 -9.68 1 97.12 132 ALA B N 1
ATOM 2269 C CA . ALA B 1 132 ? 2.248 -10.805 -9.688 1 97.12 132 ALA B CA 1
ATOM 2270 C C . ALA B 1 132 ? 1.543 -11.984 -10.352 1 97.12 132 ALA B C 1
ATOM 2272 O O . ALA B 1 132 ? 2.156 -12.727 -11.125 1 97.12 132 ALA B O 1
ATOM 2273 N N . ALA B 1 133 ? 0.292 -12.164 -10.055 1 96.5 133 ALA B N 1
ATOM 2274 C CA . ALA B 1 133 ? -0.492 -13.242 -10.641 1 96.5 133 ALA B CA 1
ATOM 2275 C C . ALA B 1 133 ? -0.634 -13.062 -12.148 1 96.5 133 ALA B C 1
ATOM 2277 O O . ALA B 1 133 ? -0.5 -14.016 -12.914 1 96.5 133 ALA B O 1
ATOM 2278 N N . LEU B 1 134 ? -0.933 -11.844 -12.586 1 96.69 134 LEU B N 1
ATOM 2279 C CA . LEU B 1 134 ? -1.022 -11.547 -14.016 1 96.69 134 LEU B CA 1
ATOM 2280 C C . LEU B 1 134 ? 0.288 -11.875 -14.719 1 96.69 134 LEU B C 1
ATOM 2282 O O . LEU B 1 134 ? 0.289 -12.562 -15.75 1 96.69 134 LEU B O 1
ATOM 2286 N N . ARG B 1 135 ? 1.351 -11.422 -14.164 1 95.25 135 ARG B N 1
ATOM 2287 C CA . ARG B 1 135 ? 2.664 -11.695 -14.734 1 95.25 135 ARG B CA 1
ATOM 2288 C C . ARG B 1 135 ? 2.922 -13.195 -14.836 1 95.25 135 ARG B C 1
ATOM 2290 O O . ARG B 1 135 ? 3.408 -13.68 -15.859 1 95.25 135 ARG B O 1
ATOM 2297 N N . ALA B 1 136 ? 2.615 -13.93 -13.781 1 93.44 136 ALA B N 1
ATOM 2298 C CA . ALA B 1 136 ? 2.801 -15.375 -13.758 1 93.44 136 ALA B CA 1
ATOM 2299 C C . ALA B 1 136 ? 1.974 -16.062 -14.844 1 93.44 136 ALA B C 1
ATOM 2301 O O . ALA B 1 136 ? 2.373 -17.094 -15.375 1 93.44 136 ALA B O 1
ATOM 2302 N N . GLY B 1 137 ? 0.877 -15.508 -15.148 1 93.44 137 GLY B N 1
ATOM 2303 C CA . GLY B 1 137 ? 0.007 -16.047 -16.172 1 93.44 137 GLY B CA 1
ATOM 2304 C C . GLY B 1 137 ? 0.394 -15.617 -17.578 1 93.44 137 GLY B C 1
ATOM 2305 O O . GLY B 1 137 ? -0.246 -16.016 -18.562 1 93.44 137 GLY B O 1
ATOM 2306 N N . GLY B 1 138 ? 1.402 -14.781 -17.703 1 94.56 138 GLY B N 1
ATOM 2307 C CA . GLY B 1 138 ? 1.886 -14.344 -19 1 94.56 138 GLY B CA 1
ATOM 2308 C C . GLY B 1 138 ? 1.218 -13.07 -19.484 1 94.56 138 GLY B C 1
ATOM 2309 O O . GLY B 1 138 ? 1.284 -12.742 -20.672 1 94.56 138 GLY B O 1
ATOM 2310 N N . PHE B 1 139 ? 0.562 -12.359 -18.594 1 95.31 139 PHE B N 1
ATOM 2311 C CA . PHE B 1 139 ? -0.131 -11.133 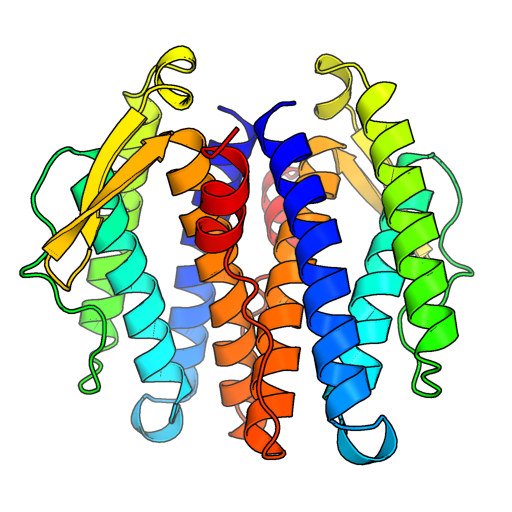-18.953 1 95.31 139 PHE B CA 1
ATOM 2312 C C . PHE B 1 139 ? 0.623 -9.914 -18.438 1 95.31 139 PHE B C 1
ATOM 2314 O O . PHE B 1 139 ? 1.389 -10.008 -17.484 1 95.31 139 PHE B O 1
ATOM 2321 N N . ARG B 1 140 ? 0.408 -8.812 -19.031 1 94.25 140 ARG B N 1
ATOM 2322 C CA . ARG B 1 140 ? 1.075 -7.57 -18.641 1 94.25 140 ARG B CA 1
ATOM 2323 C C . ARG B 1 140 ? 0.427 -6.969 -17.406 1 94.25 140 ARG B C 1
ATOM 2325 O O . ARG B 1 140 ? -0.765 -6.656 -17.406 1 94.25 140 ARG B O 1
ATOM 2332 N N . PRO B 1 141 ? 1.2 -6.777 -16.375 1 96 141 PRO B N 1
ATOM 2333 C CA . PRO B 1 141 ? 0.655 -6.117 -15.18 1 96 141 PRO B CA 1
ATOM 2334 C C . PRO B 1 141 ? 0.372 -4.637 -15.406 1 96 141 PRO B C 1
ATOM 2336 O O . PRO B 1 141 ? 0.919 -4.035 -16.344 1 96 141 PRO B O 1
ATOM 2339 N N . ALA B 1 142 ? -0.489 -4.078 -14.617 1 97.25 142 ALA B N 1
ATOM 2340 C CA . ALA B 1 142 ? -0.792 -2.65 -14.656 1 97.25 142 ALA B CA 1
ATOM 2341 C C . ALA B 1 142 ? 0.269 -1.845 -13.906 1 97.25 142 ALA B C 1
ATOM 2343 O O . ALA B 1 142 ? 0.729 -2.252 -12.836 1 97.25 142 ALA B O 1
ATOM 2344 N N . ALA B 1 143 ? 0.68 -0.731 -14.484 1 97.56 143 ALA B N 1
ATOM 2345 C CA . ALA B 1 143 ? 1.517 0.219 -13.758 1 97.56 143 ALA B CA 1
ATOM 2346 C C . ALA B 1 143 ? 0.685 1.042 -12.773 1 97.56 143 ALA B C 1
ATOM 2348 O O . ALA B 1 143 ? -0.061 1.936 -13.18 1 97.56 143 ALA B O 1
ATOM 2349 N N . VAL B 1 144 ? 0.867 0.742 -11.453 1 98.31 144 VAL B N 1
ATOM 2350 C CA . VAL B 1 144 ? -0.05 1.372 -10.508 1 98.31 144 VAL B CA 1
ATOM 2351 C C . VAL B 1 144 ? 0.743 2.07 -9.406 1 98.31 144 VAL B C 1
ATOM 2353 O O . VAL B 1 144 ? 0.181 2.457 -8.375 1 98.31 144 VAL B O 1
ATOM 2356 N N . ASP B 1 145 ? 2.045 2.258 -9.609 1 98.38 145 ASP B N 1
ATOM 2357 C CA . ASP B 1 145 ? 2.865 2.91 -8.594 1 98.38 145 ASP B CA 1
ATOM 2358 C C . ASP B 1 145 ? 2.396 4.344 -8.352 1 98.38 145 ASP B C 1
ATOM 2360 O O . ASP B 1 145 ? 2.078 5.07 -9.297 1 98.38 145 ASP B O 1
ATOM 2364 N N . TYR B 1 146 ? 2.383 4.73 -7.102 1 98.69 146 TYR B N 1
ATOM 2365 C CA . TYR B 1 146 ? 1.902 6.051 -6.719 1 98.69 146 TYR B CA 1
ATOM 2366 C C . TYR B 1 146 ? 2.727 7.148 -7.383 1 98.69 146 TYR B C 1
ATOM 2368 O O . TYR B 1 146 ? 2.193 8.195 -7.754 1 98.69 146 TYR B O 1
ATOM 2376 N N . ILE B 1 147 ? 4.012 6.945 -7.539 1 98.06 147 ILE B N 1
ATOM 2377 C CA . ILE B 1 147 ? 4.887 7.98 -8.078 1 98.06 147 ILE B CA 1
ATOM 2378 C C . ILE B 1 147 ? 4.469 8.312 -9.516 1 98.06 147 ILE B C 1
ATOM 2380 O O . ILE B 1 147 ? 4.59 9.461 -9.953 1 98.06 147 ILE B O 1
ATOM 2384 N N . LEU B 1 148 ? 4.023 7.324 -10.281 1 97.31 148 LEU B N 1
ATOM 2385 C CA . LEU B 1 148 ? 3.527 7.566 -11.633 1 97.31 148 LEU B CA 1
ATOM 2386 C C . LEU B 1 148 ? 2.283 8.445 -11.602 1 97.31 148 LEU B C 1
ATOM 2388 O O . LEU B 1 148 ? 2.162 9.383 -12.398 1 97.31 148 LEU B O 1
ATOM 2392 N N . PHE B 1 149 ? 1.419 8.117 -10.711 1 97.94 149 PHE B N 1
ATOM 2393 C CA . PHE B 1 149 ? 0.199 8.898 -10.516 1 97.94 149 PHE B CA 1
ATOM 2394 C C . PHE B 1 149 ? 0.527 10.336 -10.133 1 97.94 149 PHE B C 1
ATOM 2396 O O . PHE B 1 149 ? -0.065 11.273 -10.664 1 97.94 149 PHE B O 1
ATOM 2403 N N . ALA B 1 150 ? 1.444 10.477 -9.133 1 96.38 150 ALA B N 1
ATOM 2404 C CA . ALA B 1 150 ? 1.827 11.805 -8.656 1 96.38 150 ALA B CA 1
ATOM 2405 C C . ALA B 1 150 ? 2.377 12.664 -9.789 1 96.38 150 ALA B C 1
ATOM 2407 O O . ALA B 1 150 ? 2.254 13.891 -9.766 1 96.38 150 ALA B O 1
ATOM 2408 N N . ARG B 1 151 ? 2.893 12 -10.773 1 93 151 ARG B N 1
ATOM 2409 C CA . ARG B 1 151 ? 3.525 12.711 -11.875 1 93 151 ARG B CA 1
ATOM 2410 C C . ARG B 1 151 ? 2.506 13.07 -12.953 1 93 151 ARG B C 1
ATOM 2412 O O . ARG B 1 151 ? 2.789 13.875 -13.836 1 93 151 ARG B O 1
ATOM 2419 N N . LEU B 1 152 ? 1.275 12.414 -12.992 1 87.31 152 LEU B N 1
ATOM 2420 C CA . LEU B 1 152 ? 0.231 12.758 -13.945 1 87.31 152 LEU B CA 1
ATOM 2421 C C . LEU B 1 152 ? -0.26 14.18 -13.727 1 87.31 152 LEU B C 1
ATOM 2423 O O . LEU B 1 152 ? -0.727 14.836 -14.664 1 87.31 152 LEU B O 1
ATOM 2427 N N . GLY B 1 153 ? -0.587 14.617 -12.305 1 63.22 153 GLY B N 1
ATOM 2428 C CA . GLY B 1 153 ? -1.086 15.945 -11.969 1 63.22 153 GLY B CA 1
ATOM 2429 C C . GLY B 1 153 ? -0.115 17.047 -12.32 1 63.22 153 GLY B C 1
ATOM 2430 O O . GLY B 1 153 ? -0.514 18.203 -12.469 1 63.22 153 GLY B O 1
ATOM 2431 N N . ASP B 1 154 ? 1.142 17 -11.75 1 48.81 154 ASP B N 1
ATOM 2432 C CA . ASP B 1 154 ? 2.094 18.078 -11.969 1 48.81 154 ASP B CA 1
ATOM 2433 C C . ASP B 1 154 ? 2.061 18.562 -13.414 1 48.81 154 ASP B C 1
ATOM 2435 O O . ASP B 1 154 ? 2.656 19.594 -13.75 1 48.81 154 ASP B O 1
ATOM 2439 N N . LYS B 1 155 ? 1.453 17.844 -14.227 1 39.19 155 LYS B N 1
ATOM 2440 C CA . LYS B 1 155 ? 1.434 18.531 -15.516 1 39.19 155 LYS B CA 1
ATOM 2441 C C . LYS B 1 155 ? 0.292 19.531 -15.594 1 39.19 155 LYS B C 1
ATOM 2443 O O . LYS B 1 155 ? 0.003 20.078 -16.672 1 39.19 155 LYS B O 1
ATOM 2448 N N . ALA B 1 156 ? -0.726 19.703 -14.703 1 30.98 156 ALA B N 1
ATOM 2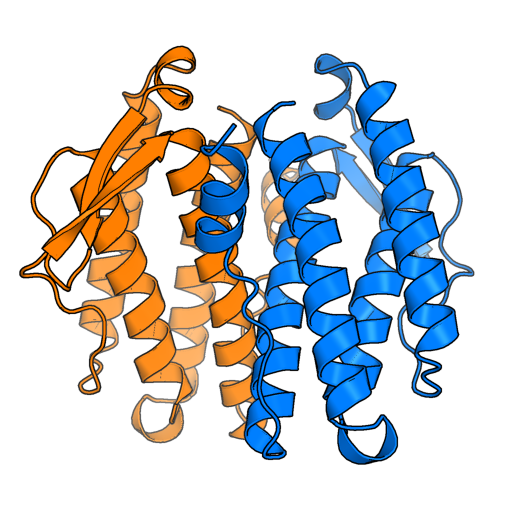449 C CA . ALA B 1 156 ? -1.549 20.859 -15.047 1 30.98 156 ALA B CA 1
ATOM 2450 C C . ALA B 1 156 ? -0.896 22.156 -14.57 1 30.98 156 ALA B C 1
ATOM 2452 O O . ALA B 1 156 ? -0.287 22.203 -13.5 1 30.98 156 ALA B O 1
#

Foldseek 3Di:
DVVLVLLLVLLLVLLVLQLVLCVVCDVVLLPPLQQLSVLLLQLLVQLLCQLVVHASLVGDNTDDDGDSVVSVVSSVVSSVSVVVSVVVQDPVQQQPWGWYADNVGDIDIDGNVVSSVCSSVVSVVSLVVSQVSCVVSVTHRGDSDSVVVVVVPVVD/DVVLVLLLVLLLVLLVLQLVLCVVCDVVLLPPLQQLSVLLLQLLVQLLCQLVVHARLPGDNTDDDGDSVVSVVSSVVSSVSVVVVVVPQDPVQQQPWGWYADNVGDIDIDGNVVSSVCSSVVSVVSLVVSQVSCVVSVTHRGDSDSVVVVVVPVVD

Secondary structure (DSSP, 8-state):
-HHHHHHHHHHHHHHHHHHHHHHHH-HHHHTTHHHHHHHHHHHHHHHHHHHTT---TTS-S--S---HHHHHHHHHHHHHHHHHHHHH--GGGGGSEEEEE-TT--EEEEEHHHHHHHHHHHHHHHHHHHHHHHHHTT-PPP---HHHHHHHHTT-/-HHHHHHHHHHHHHHHHHHHHHHHH-HHHHTTHHHHHHHHHHHHHHHHHHHTT---TTS-S--S---HHHHHHHHHHHHHHHHHHHHH--GGGGGSEEEEE-TT--EEEEEHHHHHHHHHHHHHHHHHHHHHHHHHTT-PPP---HHHHHHHHTT-

pLDDT: mean 95.04, std 9.14, range [30.98, 98.94]

Organism: NCBI:txid582686